Protein 2YIZ (pdb70)

Nearest PDB structures (foldseek):
  2yj0-assembly1_A  TM=1.003E+00  e=1.746E-11  Mycobacterium tuberculosis H37Rv
  2v19-assembly1_D  TM=9.730E-01  e=1.622E-08  Thermus thermophilus HB8
  2ux9-assembly1_C  TM=9.765E-01  e=2.317E-08  Thermus thermophilus HB8
  2cz8-assembly1_D  TM=9.666E-01  e=2.183E-08  Thermus thermophilus HB8
  2vyx-assembly1_F  TM=9.653E-01  e=2.459E-08  Thermus thermophilus HB8

CATH classification: 3.30.1660.10

Solvent-accessible surface area: 15200 Å² total; per-residue (Å²): 129,74,71,11,36,61,11,46,110,36,84,2,69,13,72,112,1,3,44,35,0,0,76,36,7,3,57,136,7,31,139,91,35,158,41,12,45,61,0,52,21,74,32,8,94,1,81,3,72,146,27,61,18,30,76,1,56,0,18,0,36,0,0,28,104,37,101,162,136,149,95,86,98,136,70,45,107,36,83,2,69,12,71,113,1,4,45,35,0,0,75,35,7,3,55,136,6,35,137,92,30,159,40,12,44,72,0,51,21,73,31,8,93,0,80,3,71,146,26,59,17,31,75,1,55,0,18,0,79,0,0,26,102,76,117,193,136,151,95,85,97,120,70,17,18,2,8,0,8,7,62,119,13,51,109,35,0,23,126,33,0,34,59,35,3,54,131,91,34,163,40,56,86,114,89,95,58,71,39,98,132,40,100,115,72,148,82,60,66,32,53,57,50,0,15,0,73,2,0,30,106,72,116,194,136,148,96,86,99,136,68,45,108,36,84,2,70,13,73,113,1,3,45,34,0,0,76,35,7,3,59,142,6,35,141,95,32,161,40,12,44,72,0,52,21,74,32,8,58,1,81,3,71,146,27,60,17,30,75,1,55,0,17,0,80,0,0,28,104,73,118,189

B-factor: mean 37.86, std 11.25, range [21.47, 74.37]

InterPro domains:
  IPR009923 Dodecin [PF07311] (5-68)
  IPR009923 Dodecin [PTHR39324] (1-70)
  IPR025543 Dodecin-like [G3DSA:3.30.1660.10] (2-70)
  IPR036694 Dodecin-like superfamily [SSF89807] (3-68)
  IPR050049 Dodecin, bacteria [NF043052] (2-68)

Secondary structure (DSSP, 8-state):
----EEEEEEEEEETT-HHHHHHHHHHHHHHH---EEEEEEEEEEEEEETTEEEEEEEEEEEEEEPP-/----EEEEEEEEEETT-HHHHHHHHHHHHHHH--SEEEEEEEEEEEEEETTEEEEEEEEEEEEEEPP-/----EEEEEEEEEETT-HHHHHHHHHHHHHHH--SEEEEEEEEEEEEEETTEEEEEEEEEEEEEEPP-/----EEEEEEEEEETT-HHHHHHHHHHHHHHH--SEEEEEEEEEEEEEETTEEEEEEEEEEEEEEPP-

Organism: Mycobacterium tuberculosis (strain CDC 1551 / Oshkosh) (NCBI:txid83331)

Structure (mmCIF, N/CA/C/O backbone):
data_2YIZ
#
_entry.id   2YIZ
#
_cell.length_a   94.302
_cell.length_b   94.302
_cell.length_c   230.907
_cell.angle_alpha   90.00
_cell.angle_beta   90.00
_cell.angle_gamma   120.00
#
_symmetry.space_group_name_H-M   'H 3 2'
#
loop_
_entity.id
_entity.type
_entity.pdbx_description
1 polymer DODECIN
2 non-polymer 'COENZYME A'
3 non-polymer 'FLAVIN MONONUCLEOTIDE'
4 non-polymer GLYCEROL
5 non-polymer 'CHLORIDE ION'
6 non-polymer 2-AMINO-2-HYDROXYMETHYL-PROPANE-1,3-DIOL
7 water water
#
loop_
_atom_site.group_PDB
_atom_site.id
_atom_site.type_symbol
_atom_site.label_atom_id
_atom_site.label_alt_id
_atom_site.label_comp_id
_atom_site.label_asym_id
_atom_site.label_entity_id
_atom_site.label_seq_id
_atom_site.pdbx_PDB_ins_code
_atom_site.Cartn_x
_atom_site.Cartn_y
_atom_site.Cartn_z
_atom_site.occupancy
_atom_site.B_iso_or_equiv
_atom_site.auth_seq_id
_atom_site.auth_comp_id
_atom_site.auth_asym_id
_atom_site.auth_atom_id
_atom_site.pdbx_PDB_model_num
ATOM 1 N N . SER A 1 1 ? 20.921 2.918 29.421 1.00 53.42 1 SER A N 1
ATOM 2 C CA . SER A 1 1 ? 20.050 1.712 29.572 1.00 52.17 1 SER A CA 1
ATOM 3 C C . SER A 1 1 ? 19.053 1.897 30.712 1.00 49.10 1 SER A C 1
ATOM 4 O O . SER A 1 1 ? 19.078 2.916 31.418 1.00 49.59 1 SER A O 1
ATOM 7 N N . ASN A 1 2 ? 18.178 0.911 30.904 1.00 46.79 2 ASN A N 1
ATOM 8 C CA . ASN A 1 2 ? 17.271 0.908 32.062 1.00 43.22 2 ASN A CA 1
ATOM 9 C C . ASN A 1 2 ? 17.843 0.079 33.203 1.00 42.01 2 ASN A C 1
ATOM 10 O O . ASN A 1 2 ? 17.909 -1.144 33.118 1.00 43.23 2 ASN A O 1
ATOM 15 N N . HIS A 1 3 ? 18.237 0.744 34.275 1.00 39.09 3 HIS A N 1
ATOM 16 C CA . HIS A 1 3 ? 18.926 0.063 35.365 1.00 37.89 3 HIS A CA 1
ATOM 17 C C . HIS A 1 3 ? 17.940 -0.741 36.210 1.00 35.44 3 HIS A C 1
ATOM 18 O O . HIS A 1 3 ? 16.770 -0.397 36.271 1.00 33.96 3 HIS A O 1
ATOM 25 N N . THR A 1 4 ? 18.442 -1.800 36.847 1.00 33.58 4 THR A N 1
ATOM 26 C CA . THR A 1 4 ? 17.692 -2.589 37.816 1.00 31.66 4 THR A CA 1
ATOM 27 C C . THR A 1 4 ? 18.442 -2.481 39.132 1.00 30.60 4 THR A C 1
ATOM 28 O O . THR A 1 4 ? 19.672 -2.490 39.138 1.00 31.24 4 THR A O 1
ATOM 32 N N . TYR A 1 5 ? 17.710 -2.345 40.232 1.00 28.96 5 TYR A N 1
ATOM 33 C CA . TYR A 1 5 ? 18.307 -2.218 41.560 1.00 28.98 5 TYR A CA 1
ATOM 34 C C . TYR A 1 5 ? 17.908 -3.412 42.408 1.00 29.09 5 TYR A C 1
ATOM 35 O O . TYR A 1 5 ? 16.885 -4.075 42.146 1.00 27.68 5 TYR A O 1
ATOM 44 N N . ARG A 1 6 ? 18.758 -3.713 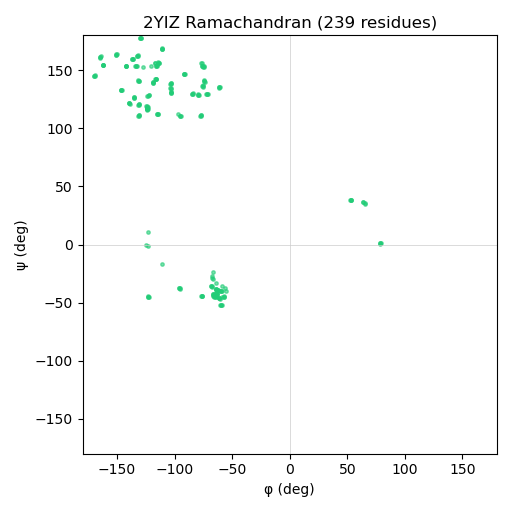43.383 1.00 28.32 6 ARG A N 1
ATOM 45 C CA . ARG A 1 6 ? 18.468 -4.725 44.394 1.00 28.59 6 ARG A CA 1
ATOM 46 C C . ARG A 1 6 ? 18.410 -4.013 45.740 1.00 28.07 6 ARG A C 1
ATOM 47 O O . ARG A 1 6 ? 19.181 -3.094 45.998 1.00 27.83 6 ARG A O 1
ATOM 55 N N . VAL A 1 7 ? 17.495 -4.448 46.593 1.00 26.19 7 VAL A N 1
ATOM 56 C CA . VAL A 1 7 ? 17.291 -3.818 47.912 1.00 25.35 7 VAL A CA 1
ATOM 57 C C . VAL A 1 7 ? 17.439 -4.886 48.985 1.00 25.97 7 VAL A C 1
ATOM 58 O O . VAL A 1 7 ? 16.689 -5.870 48.992 1.00 27.12 7 VAL A O 1
ATOM 62 N N . ILE A 1 8 ? 18.433 -4.716 49.860 1.00 25.81 8 ILE A N 1
ATOM 63 C CA . ILE A 1 8 ? 18.670 -5.662 50.933 1.00 25.82 8 ILE A CA 1
ATOM 64 C C . ILE A 1 8 ? 18.325 -4.967 52.241 1.00 24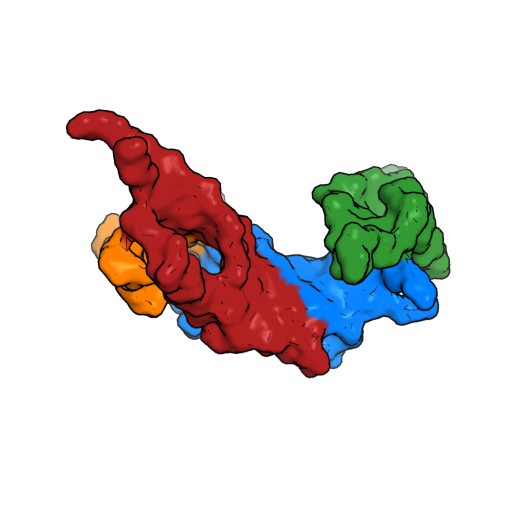.98 8 ILE A C 1
ATOM 65 O O . ILE A 1 8 ? 18.075 -3.752 52.265 1.00 26.55 8 ILE A O 1
ATOM 70 N N . GLU A 1 9 ? 18.253 -5.743 53.304 1.00 25.85 9 GLU A N 1
ATOM 71 C CA . GLU A 1 9 ? 17.919 -5.210 54.633 1.00 25.21 9 GLU A CA 1
ATOM 72 C C . GLU A 1 9 ? 19.051 -5.544 55.618 1.00 25.58 9 GLU A C 1
ATOM 73 O O . GLU A 1 9 ? 19.481 -6.689 55.711 1.00 25.69 9 GLU A O 1
ATOM 79 N N . ILE A 1 10 ? 19.516 -4.513 56.303 1.00 25.62 10 ILE A N 1
ATOM 80 C CA . ILE A 1 10 ? 20.562 -4.663 57.298 1.00 27.00 10 ILE A CA 1
ATOM 81 C C . ILE A 1 10 ? 20.189 -3.950 58.594 1.00 27.12 10 ILE A C 1
ATOM 82 O O . ILE A 1 10 ? 19.288 -3.115 58.630 1.00 27.05 10 ILE A O 1
ATOM 87 N N . VAL A 1 11 ? 20.873 -4.303 59.688 1.00 26.11 11 VAL A N 1
ATOM 88 C CA . VAL A 1 11 ? 20.678 -3.576 60.929 1.00 25.30 11 VAL A CA 1
ATOM 89 C C . VAL A 1 11 ? 22.045 -3.061 61.377 1.00 26.21 11 VAL A C 1
ATOM 90 O O . VAL A 1 11 ? 22.946 -3.861 61.604 1.00 27.75 11 VAL A O 1
ATOM 94 N N . GLY A 1 12 ? 22.195 -1.738 61.472 1.00 25.53 12 GLY A N 1
ATOM 95 C CA . GLY A 1 12 ? 23.388 -1.133 62.050 1.00 26.66 12 GLY A CA 1
ATOM 96 C C . GLY A 1 12 ? 23.207 -0.906 63.528 1.00 26.85 12 GLY A C 1
ATOM 97 O O . GLY A 1 12 ? 22.089 -0.640 63.990 1.00 25.64 12 GLY A O 1
ATOM 98 N N . THR A 1 13 ? 24.297 -1.019 64.290 1.00 28.29 13 THR A N 1
ATOM 99 C CA . THR A 1 13 ? 24.204 -0.813 65.731 1.00 28.72 13 THR A CA 1
ATOM 100 C C . THR A 1 13 ? 25.312 0.082 66.253 1.00 29.97 13 THR A C 1
ATOM 101 O O . THR A 1 13 ? 26.400 0.186 65.664 1.00 30.68 13 THR A O 1
ATOM 105 N N . SER A 1 14 ? 25.005 0.746 67.355 1.00 29.37 14 SER A N 1
ATOM 106 C CA . SER A 1 14 ? 25.991 1.582 68.059 1.00 31.03 14 SER A CA 1
ATOM 107 C C . SER A 1 14 ? 25.424 1.989 69.395 1.00 30.85 14 SER A C 1
ATOM 108 O O . SER A 1 14 ? 24.234 2.283 69.504 1.00 30.06 14 SER A O 1
ATOM 111 N N . PRO A 1 15 ? 26.277 2.100 70.419 1.00 33.02 15 PRO A N 1
ATOM 112 C CA . PRO A 1 15 ? 25.775 2.674 71.652 1.00 33.50 15 PRO A CA 1
ATOM 113 C C . PRO A 1 15 ? 25.560 4.180 71.571 1.00 34.04 15 PRO A C 1
ATOM 114 O O . PRO A 1 15 ? 24.886 4.728 72.442 1.00 34.83 15 PRO A O 1
ATOM 118 N N A ASP A 1 16 ? 26.100 4.801 70.517 0.70 34.16 16 ASP A N 1
ATOM 119 N N B ASP A 1 16 ? 26.114 4.861 70.573 0.30 34.06 16 ASP A N 1
ATOM 120 C CA A ASP A 1 16 ? 26.192 6.264 70.405 0.70 35.29 16 ASP A CA 1
ATOM 121 C CA B ASP A 1 16 ? 26.105 6.332 70.577 0.30 34.38 16 ASP A CA 1
ATOM 122 C C A ASP A 1 16 ? 25.105 6.944 69.592 0.70 34.31 16 ASP A C 1
ATOM 123 C C B ASP A 1 16 ? 24.775 6.956 70.174 0.30 32.66 16 ASP A C 1
ATOM 124 O O A ASP A 1 16 ? 25.276 8.108 69.203 0.70 35.59 16 ASP A O 1
ATOM 125 O O B ASP A 1 16 ? 24.389 8.010 70.682 0.30 30.94 16 ASP A O 1
ATOM 134 N N A GLY A 1 17 ? 24.019 6.224 69.306 0.70 31.59 17 GLY A N 1
ATOM 135 N N B GLY A 1 17 ? 24.073 6.313 69.250 0.30 31.07 17 GLY A N 1
ATOM 136 C CA A GLY A 1 17 ? 22.799 6.838 68.820 0.70 30.48 17 GLY A CA 1
ATOM 137 C CA B GLY A 1 17 ? 22.800 6.843 68.818 0.30 30.32 17 GLY A CA 1
ATOM 138 C C A GLY A 1 17 ? 22.382 6.399 67.437 0.70 29.30 17 GLY A C 1
ATOM 139 C C B GLY A 1 17 ? 22.371 6.387 67.446 0.30 29.39 17 GLY A C 1
ATOM 140 O O A GLY A 1 17 ? 23.020 5.553 66.804 0.70 29.07 17 GLY A O 1
ATOM 141 O O B GLY A 1 17 ? 22.984 5.506 66.840 0.30 29.41 17 GLY A O 1
ATOM 142 N N . VAL A 1 18 ? 21.312 7.022 66.955 1.00 28.90 18 VAL A N 1
ATOM 143 C CA . VAL A 1 18 ? 20.694 6.656 65.687 1.00 27.65 18 VAL A CA 1
ATOM 144 C C . VAL A 1 18 ? 21.632 6.899 64.486 1.00 27.19 18 VAL A C 1
ATOM 145 O O . VAL A 1 18 ? 21.829 5.996 63.669 1.00 26.72 18 VAL A O 1
ATOM 149 N N . ASP A 1 19 ? 22.198 8.109 64.396 1.00 27.92 19 ASP A N 1
ATOM 150 C CA . ASP A 1 19 ? 23.128 8.435 63.314 1.00 28.36 19 ASP A CA 1
ATOM 151 C C . ASP A 1 19 ? 24.326 7.461 63.298 1.00 29.14 19 ASP A C 1
ATOM 152 O O . ASP A 1 19 ? 24.725 6.983 62.247 1.00 28.94 19 ASP A O 1
ATOM 157 N N . ALA A 1 20 ? 24.894 7.175 64.464 1.00 29.35 20 ALA A N 1
ATOM 158 C CA . ALA A 1 20 ? 26.061 6.290 64.554 1.00 30.57 20 ALA A CA 1
ATOM 159 C C . ALA A 1 20 ? 25.723 4.867 64.108 1.00 29.22 20 ALA A C 1
ATOM 160 O O . ALA A 1 20 ? 26.531 4.212 63.453 1.00 30.22 20 ALA A O 1
ATOM 162 N N . ALA A 1 21 ? 24.523 4.408 64.455 1.00 28.35 21 ALA A N 1
ATOM 163 C CA . ALA A 1 21 ? 24.049 3.081 64.044 1.00 27.91 21 ALA A CA 1
ATOM 164 C C . ALA A 1 21 ? 23.849 2.991 62.536 1.00 27.06 21 ALA A C 1
ATOM 165 O O . ALA A 1 21 ? 24.256 2.010 61.888 1.00 28.31 21 ALA A O 1
ATOM 167 N N . ILE A 1 22 ? 23.253 4.037 61.963 1.00 26.81 22 ILE A N 1
ATOM 168 C CA . ILE A 1 22 ? 23.076 4.135 60.522 1.00 26.56 22 ILE A CA 1
ATOM 169 C C . ILE A 1 22 ? 24.420 4.086 59.829 1.00 27.89 22 ILE A C 1
ATOM 170 O O . ILE A 1 22 ? 24.654 3.261 58.938 1.00 28.24 22 ILE A O 1
ATOM 175 N N . GLN A 1 23 ? 25.320 4.946 60.280 1.00 29.17 23 GLN A N 1
ATOM 176 C CA . GLN A 1 23 ? 26.632 5.060 59.654 1.00 31.34 23 GLN A CA 1
ATOM 177 C C . GLN A 1 23 ? 27.407 3.746 59.783 1.00 32.08 23 GLN A C 1
ATOM 178 O O . GLN A 1 23 ? 28.062 3.309 58.833 1.00 33.35 23 GLN A O 1
ATOM 184 N N . GLY A 1 24 ? 27.305 3.098 60.943 1.00 31.79 24 GLY A N 1
ATOM 185 C CA . GLY A 1 24 ? 28.020 1.844 61.162 1.00 32.66 24 GLY A CA 1
ATOM 186 C C . GLY A 1 24 ? 27.542 0.717 60.265 1.00 32.08 24 GLY A C 1
ATOM 187 O O . GLY A 1 24 ? 28.354 -0.036 59.687 1.00 33.43 24 GLY A O 1
ATOM 188 N N . GLY A 1 25 ? 26.225 0.584 60.156 1.00 30.40 25 GLY A N 1
ATOM 189 C CA . GLY A 1 25 ? 25.630 -0.424 59.294 1.00 30.59 25 GLY A CA 1
ATOM 190 C C . GLY A 1 25 ? 26.019 -0.219 57.842 1.00 30.91 25 GLY A C 1
ATOM 191 O O . GLY A 1 25 ? 26.386 -1.156 57.130 1.00 32.26 25 GLY A O 1
ATOM 192 N N . LEU A 1 26 ? 25.930 1.024 57.396 1.00 31.71 26 LEU A N 1
ATOM 193 C CA . LEU A 1 26 ? 26.214 1.336 56.005 1.00 32.74 26 LEU A CA 1
ATOM 194 C C . LEU A 1 26 ? 27.701 1.134 55.705 1.00 34.61 26 LEU A C 1
ATOM 195 O O . LEU A 1 26 ? 28.050 0.670 54.608 1.00 35.99 26 LEU A O 1
ATOM 200 N N . ALA A 1 27 ? 28.568 1.443 56.668 1.00 35.28 27 ALA A N 1
ATOM 201 C CA . ALA A 1 27 ? 30.020 1.265 56.478 1.00 37.52 27 ALA A CA 1
ATOM 202 C C . ALA A 1 27 ? 30.348 -0.208 56.287 1.00 38.85 27 ALA A C 1
ATOM 203 O O . ALA A 1 27 ? 31.195 -0.562 55.448 1.00 39.66 27 ALA A O 1
ATOM 205 N N . ARG A 1 28 ? 29.709 -1.072 57.086 1.00 38.51 28 ARG A N 1
ATOM 206 C CA . ARG A 1 28 ? 29.887 -2.513 56.920 1.00 39.81 28 ARG A CA 1
ATOM 207 C C . ARG A 1 28 ? 29.360 -2.958 55.563 1.00 40.70 28 ARG A C 1
ATOM 208 O O . ARG A 1 28 ? 30.011 -3.739 54.862 1.00 42.19 28 ARG A O 1
ATOM 216 N N . ALA A 1 29 ? 28.192 -2.461 55.175 1.00 40.03 29 ALA A N 1
ATOM 217 C CA . ALA A 1 29 ? 27.599 -2.850 53.898 1.00 41.56 29 ALA A CA 1
ATOM 218 C C . ALA A 1 29 ? 28.526 -2.463 52.735 1.00 44.11 29 ALA A C 1
ATOM 219 O O . ALA A 1 29 ? 28.705 -3.240 51.785 1.00 46.15 29 ALA A O 1
ATOM 221 N N . ALA A 1 30 ? 29.145 -1.289 52.822 1.00 45.34 30 ALA A N 1
ATOM 222 C CA . ALA A 1 30 ? 29.962 -0.775 51.715 1.00 48.07 30 ALA A CA 1
ATOM 223 C C . ALA A 1 30 ? 31.206 -1.629 51.490 1.00 51.27 30 ALA A C 1
ATOM 224 O O . ALA A 1 30 ? 31.699 -1.705 50.354 1.00 52.90 30 ALA A O 1
ATOM 226 N N . GLN A 1 31 ? 31.718 -2.254 52.555 1.00 52.86 31 GLN A N 1
ATOM 227 C CA . GLN A 1 31 ? 32.950 -3.073 52.456 1.00 56.39 31 GLN A CA 1
ATOM 228 C C . GLN A 1 31 ? 32.845 -4.173 51.403 1.00 58.27 31 GLN A C 1
ATOM 229 O O . GLN A 1 31 ? 33.811 -4.448 50.680 1.00 60.74 31 GLN A O 1
ATOM 235 N N . THR A 1 32 ? 31.686 -4.812 51.319 1.00 58.59 32 THR A N 1
ATOM 236 C CA . THR A 1 32 ? 31.503 -5.935 50.404 1.00 60.60 32 THR A CA 1
ATOM 237 C C . THR A 1 32 ? 30.562 -5.652 49.227 1.00 60.11 32 THR A C 1
ATOM 238 O O . THR A 1 32 ? 30.597 -6.385 48.230 1.00 61.91 32 THR A O 1
ATOM 242 N N . MET A 1 33 ? 29.747 -4.598 49.314 1.00 58.61 33 MET A N 1
ATOM 243 C CA A MET A 1 33 ? 28.805 -4.270 48.245 0.60 57.42 33 MET A CA 1
ATOM 244 C CA B MET A 1 33 ? 28.784 -4.284 48.253 0.40 57.47 33 MET A CA 1
ATOM 245 C C . MET A 1 33 ? 29.260 -3.093 47.412 1.00 57.58 33 MET A C 1
ATOM 246 O O . MET A 1 33 ? 30.094 -2.280 47.849 1.00 58.74 33 MET A O 1
ATOM 255 N N . ARG A 1 34 ? 28.714 -3.004 46.203 1.00 55.40 34 ARG A N 1
ATOM 256 C CA . ARG A 1 34 ? 29.104 -1.976 45.263 1.00 53.81 34 ARG A CA 1
ATOM 257 C C . ARG A 1 34 ? 27.876 -1.236 44.770 1.00 49.67 34 ARG A C 1
ATOM 258 O O . ARG A 1 34 ? 26.778 -1.795 44.742 1.00 48.15 34 ARG A O 1
ATOM 266 N N . ALA A 1 35 ? 28.087 0.018 44.380 1.00 47.02 35 ALA A N 1
ATOM 267 C CA . ALA A 1 35 ? 27.070 0.820 43.718 1.00 44.46 35 ALA A CA 1
ATOM 268 C C . ALA A 1 35 ? 25.896 1.079 44.668 1.00 40.87 35 ALA A C 1
ATOM 269 O O . ALA A 1 35 ? 24.744 1.124 44.236 1.00 39.74 35 ALA A O 1
ATOM 271 N N . LEU A 1 36 ? 26.188 1.235 45.960 1.00 39.47 36 LEU A N 1
ATOM 272 C CA . LEU A 1 36 ? 25.141 1.643 46.934 1.00 36.81 36 LEU A CA 1
ATOM 273 C C . LEU A 1 36 ? 24.577 3.007 46.546 1.00 35.99 36 LEU A C 1
ATOM 274 O O . LEU A 1 36 ? 25.320 3.921 46.179 1.00 36.92 36 LEU A O 1
ATOM 279 N N . ASP A 1 37 ? 23.263 3.148 46.586 1.00 33.08 37 ASP A N 1
ATOM 280 C CA . ASP A 1 37 ? 22.611 4.337 46.074 1.00 33.86 37 ASP A CA 1
ATOM 281 C C . ASP A 1 37 ? 21.751 5.028 47.130 1.00 32.68 37 ASP A C 1
ATOM 282 O O . ASP A 1 37 ? 21.796 6.256 47.244 1.00 32.67 37 ASP A O 1
ATOM 287 N N . TRP A 1 38 ? 20.958 4.267 47.884 1.00 31.27 38 TRP A N 1
ATOM 288 C CA . TRP A 1 38 ? 20.072 4.896 48.889 1.00 30.35 38 TRP A CA 1
ATOM 289 C C . TRP A 1 38 ? 19.815 3.962 50.056 1.00 29.66 38 TRP A C 1
ATOM 290 O O . TRP A 1 38 ? 20.072 2.774 49.975 1.00 28.85 38 TRP A O 1
ATOM 301 N N . PHE A 1 39 ? 19.336 4.528 51.158 1.00 28.39 39 PHE A N 1
ATOM 302 C CA . PHE A 1 39 ? 18.798 3.734 52.262 1.00 27.69 39 PHE A CA 1
ATOM 303 C C . PHE A 1 39 ? 17.506 4.349 52.769 1.00 27.26 39 PHE A C 1
ATOM 304 O O . PHE A 1 39 ? 17.197 5.518 52.515 1.00 28.05 39 PHE A O 1
ATOM 312 N N . GLU A 1 40 ? 16.738 3.504 53.446 1.00 26.07 40 GLU A N 1
ATOM 313 C CA . GLU A 1 40 ? 15.476 3.862 54.049 1.00 26.46 40 GLU A CA 1
ATOM 314 C C . GLU A 1 40 ? 15.402 3.192 55.410 1.00 25.76 40 GLU A C 1
ATOM 315 O O . GLU A 1 40 ? 15.479 1.961 55.522 1.00 25.97 40 GLU A O 1
ATOM 321 N N . VAL A 1 41 ? 15.253 3.982 56.461 1.00 24.75 41 VAL A N 1
ATOM 322 C CA . VAL A 1 41 ? 15.120 3.401 57.800 1.00 23.69 41 VAL A CA 1
ATOM 323 C C . VAL A 1 41 ? 13.750 2.715 57.959 1.00 24.94 41 VAL A C 1
ATOM 324 O O . VAL A 1 41 ? 12.709 3.301 57.665 1.00 25.56 41 VAL A O 1
ATOM 328 N N . GLN A 1 42 ? 13.774 1.472 58.432 1.00 24.30 42 GLN A N 1
ATOM 329 C CA . GLN A 1 42 ? 12.575 0.681 58.675 1.00 25.06 42 GLN A CA 1
ATOM 330 C C . GLN A 1 42 ? 12.125 0.748 60.123 1.00 25.07 42 GLN A C 1
ATOM 331 O O . GLN A 1 42 ? 10.917 0.759 60.406 1.00 26.87 42 GLN A O 1
ATOM 337 N N . SER A 1 43 ? 13.092 0.772 61.042 1.00 24.46 43 SER A N 1
ATOM 338 C CA . SER A 1 43 ? 12.806 0.823 62.469 1.00 25.10 43 SER A CA 1
ATOM 339 C C . SER A 1 43 ? 14.022 1.263 63.267 1.00 24.59 43 SER A C 1
ATOM 340 O O . SER A 1 43 ? 15.158 1.109 62.822 1.00 23.89 43 SER A O 1
ATOM 343 N N . ILE A 1 44 ? 13.747 1.839 64.432 1.00 24.46 44 ILE A N 1
ATOM 344 C CA . ILE A 1 44 ? 14.762 2.197 65.416 1.00 24.32 44 ILE A CA 1
ATOM 345 C C . ILE A 1 44 ? 14.369 1.508 66.724 1.00 24.29 44 ILE A C 1
ATOM 346 O O . ILE A 1 44 ? 13.302 1.756 67.276 1.00 25.60 44 ILE A O 1
ATOM 351 N N . ARG A 1 45 ? 15.219 0.601 67.156 1.00 25.59 45 ARG A N 1
ATOM 352 C CA . ARG A 1 45 ? 15.028 -0.186 68.352 1.00 26.64 45 ARG A CA 1
ATOM 353 C C . ARG A 1 45 ? 16.302 -0.074 69.174 1.00 27.37 45 ARG A C 1
ATOM 354 O O . ARG A 1 45 ? 17.285 0.564 68.765 1.00 27.27 45 ARG A O 1
ATOM 362 N N . GLY A 1 46 ? 16.312 -0.696 70.339 1.00 27.77 46 GLY A N 1
ATOM 363 C CA . GLY A 1 46 ? 17.546 -0.818 71.086 1.00 28.91 46 GLY A CA 1
ATOM 364 C C . GLY A 1 46 ? 17.457 -1.835 72.181 1.00 30.01 46 GLY A C 1
ATOM 365 O O . GLY A 1 46 ? 16.367 -2.209 72.624 1.00 30.91 46 GLY A O 1
ATOM 366 N N . HIS A 1 47 ? 18.629 -2.266 72.628 1.00 30.80 47 HIS A N 1
ATOM 367 C CA . HIS A 1 47 ? 18.769 -3.204 73.734 1.00 31.54 47 HIS A CA 1
ATOM 368 C C . HIS A 1 47 ? 19.190 -2.427 74.969 1.00 31.71 47 HIS A C 1
ATOM 369 O O . HIS A 1 47 ? 20.143 -1.645 74.917 1.00 31.86 47 HIS A O 1
ATOM 376 N N . LEU A 1 48 ? 18.491 -2.675 76.075 1.00 32.31 48 LEU A N 1
ATOM 377 C CA . LEU A 1 48 ? 18.738 -2.045 77.358 1.00 33.39 48 LEU A CA 1
ATOM 378 C C . LEU A 1 48 ? 19.449 -3.035 78.297 1.00 34.51 48 LEU A C 1
ATOM 379 O O . LEU A 1 48 ? 19.064 -4.194 78.385 1.00 34.85 48 LEU A O 1
ATOM 384 N N . VAL A 1 49 ? 20.474 -2.549 78.980 1.00 35.31 49 VAL A N 1
ATOM 385 C CA . VAL A 1 49 ? 21.211 -3.326 80.000 1.00 37.17 49 VAL A CA 1
ATOM 386 C C . VAL A 1 49 ? 21.419 -2.425 81.204 1.00 37.82 49 VAL A C 1
ATOM 387 O O . VAL A 1 49 ? 21.916 -1.321 81.068 1.00 37.11 49 VAL A O 1
ATOM 391 N N . ASP A 1 50 ? 21.011 -2.899 82.382 1.00 39.85 50 ASP A N 1
ATOM 392 C CA . ASP A 1 50 ? 21.123 -2.126 83.630 1.00 41.61 50 ASP A CA 1
ATOM 393 C C . ASP A 1 50 ? 20.484 -0.735 83.486 1.00 41.85 50 ASP A C 1
ATOM 394 O O . ASP A 1 50 ? 21.002 0.267 83.989 1.00 42.38 50 ASP A O 1
ATOM 399 N N . GLY A 1 51 ? 19.365 -0.694 82.771 1.00 41.63 51 GLY A N 1
ATOM 400 C CA . GLY A 1 51 ? 18.599 0.526 82.618 1.00 41.78 51 GLY A CA 1
ATOM 401 C C . GLY A 1 51 ? 19.136 1.527 81.617 1.00 41.65 51 GLY A C 1
ATOM 402 O O . GLY A 1 51 ? 18.518 2.581 81.453 1.00 43.91 51 GLY A O 1
ATOM 403 N N . ALA A 1 52 ? 20.247 1.206 80.942 1.00 40.31 52 ALA A N 1
ATOM 404 C CA . ALA A 1 52 ? 20.908 2.088 79.972 1.00 39.00 52 ALA A CA 1
ATOM 405 C C . ALA A 1 52 ? 20.828 1.493 78.571 1.00 37.21 52 ALA A C 1
ATOM 406 O O . ALA A 1 52 ? 20.636 0.300 78.430 1.00 36.16 52 ALA A O 1
ATOM 408 N N . VAL A 1 53 ? 20.938 2.323 77.525 1.00 35.75 53 VAL A N 1
ATOM 409 C CA . VAL A 1 53 ? 20.972 1.803 76.149 1.00 34.49 53 VAL A CA 1
ATOM 410 C C . VAL A 1 53 ? 22.355 1.236 75.826 1.00 35.22 53 VAL A C 1
ATOM 411 O O . VAL A 1 53 ? 23.356 1.976 75.753 1.00 36.99 53 VAL A O 1
ATOM 415 N N . ALA A 1 54 ? 22.424 -0.084 75.680 1.00 34.15 54 ALA A N 1
ATOM 416 C CA . ALA A 1 54 ? 23.654 -0.753 75.309 1.00 34.78 54 ALA A CA 1
ATOM 417 C C . ALA A 1 54 ? 23.953 -0.594 73.823 1.00 34.11 54 ALA A C 1
ATOM 418 O O . ALA A 1 54 ? 25.102 -0.362 73.434 1.00 35.34 54 ALA A O 1
ATOM 420 N N . HIS A 1 55 ? 22.924 -0.765 72.989 1.00 32.90 55 HIS A N 1
ATOM 421 C CA . HIS A 1 55 ? 23.012 -0.489 71.557 1.00 32.07 55 HIS A CA 1
ATOM 422 C C . HIS A 1 55 ? 21.706 0.020 71.016 1.00 29.97 55 HIS A C 1
ATOM 423 O O . HIS A 1 55 ? 20.649 -0.583 71.274 1.00 29.70 55 HIS A O 1
ATOM 430 N N . PHE A 1 56 ? 21.791 1.101 70.237 1.00 28.90 56 PHE A N 1
ATOM 431 C CA . PHE A 1 56 ? 20.769 1.488 69.286 1.00 27.48 56 PHE A CA 1
ATOM 432 C C . PHE A 1 56 ? 20.883 0.528 68.098 1.00 26.91 56 PHE A C 1
ATOM 433 O O . PHE A 1 56 ? 22.001 0.175 67.676 1.00 27.21 56 PHE A O 1
ATOM 441 N N . GLN A 1 57 ? 19.741 0.126 67.556 1.00 25.34 57 GLN A N 1
ATOM 442 C CA . GLN A 1 57 ? 19.682 -0.842 66.461 1.00 25.77 57 GLN A CA 1
ATOM 443 C C . GLN A 1 57 ? 18.765 -0.261 65.387 1.00 24.87 57 GLN A C 1
ATOM 444 O O . GLN A 1 57 ? 17.566 -0.099 65.623 1.00 25.12 57 GLN A O 1
ATOM 450 N N . VAL A 1 58 ? 19.341 0.105 64.237 1.00 24.41 58 VAL A N 1
ATOM 451 C CA . VAL A 1 58 ? 18.595 0.785 63.181 1.00 24.14 58 VAL A CA 1
ATOM 452 C C . VAL A 1 58 ? 18.553 -0.121 61.960 1.00 24.55 58 VAL A C 1
ATOM 453 O O . VAL A 1 58 ? 19.584 -0.405 61.344 1.00 25.21 58 VAL A O 1
ATOM 457 N N . THR A 1 59 ? 17.350 -0.597 61.662 1.00 23.91 59 THR A N 1
ATOM 458 C CA . THR A 1 59 ? 17.096 -1.476 60.508 1.00 24.23 59 THR A CA 1
ATOM 459 C C . THR A 1 59 ? 16.907 -0.583 59.289 1.00 24.16 59 THR A C 1
ATOM 460 O O . THR A 1 59 ? 16.128 0.347 59.327 1.00 23.88 59 THR A O 1
ATOM 464 N N . MET A 1 60 ? 17.615 -0.895 58.212 1.00 24.42 60 MET A N 1
ATOM 465 C CA . MET A 1 60 ? 17.556 -0.132 56.989 1.00 24.85 60 MET A CA 1
ATOM 466 C C . MET A 1 60 ? 17.369 -1.031 55.795 1.00 25.67 60 MET A C 1
ATOM 467 O O . MET A 1 60 ? 17.994 -2.081 55.698 1.00 25.69 60 MET A O 1
ATOM 472 N N . LYS A 1 61 ? 16.567 -0.572 54.846 1.00 25.30 61 LYS A N 1
ATOM 473 C CA A LYS A 1 61 ? 16.671 -1.089 53.483 0.50 26.38 61 LYS A CA 1
ATOM 474 C CA B LYS A 1 61 ? 16.661 -1.085 53.481 0.50 26.46 61 LYS A CA 1
ATOM 475 C C . LYS A 1 61 ? 17.742 -0.302 52.740 1.00 26.71 61 LYS A C 1
ATOM 476 O O . LYS A 1 61 ? 17.865 0.920 52.895 1.00 26.14 61 LYS A O 1
ATOM 487 N N . VAL A 1 62 ? 18.530 -1.001 51.932 1.00 26.68 62 VAL A N 1
ATOM 488 C CA . VAL A 1 62 ? 19.659 -0.400 51.244 1.00 27.54 62 VAL A CA 1
ATOM 489 C C . VAL A 1 62 ? 19.567 -0.814 49.797 1.00 27.45 62 VAL A C 1
ATOM 490 O O . VAL A 1 62 ? 19.590 -2.008 49.488 1.00 27.15 62 VAL A O 1
ATOM 494 N N . GLY A 1 63 ? 19.461 0.168 48.922 1.00 27.90 63 GLY A N 1
ATOM 495 C CA . GLY A 1 63 ? 19.324 -0.090 47.498 1.00 27.85 63 GLY A CA 1
ATOM 496 C C . GLY A 1 63 ? 20.619 0.152 46.749 1.00 28.93 63 GLY A C 1
ATOM 497 O O . GLY A 1 63 ? 21.332 1.109 47.030 1.00 29.86 63 GLY A O 1
ATOM 498 N N . PHE A 1 64 ? 20.922 -0.740 45.807 1.00 28.87 64 PHE A N 1
ATOM 499 C CA . PHE A 1 64 ? 22.126 -0.625 44.991 1.00 30.66 64 PHE A CA 1
ATOM 500 C C . PHE A 1 64 ? 21.870 -1.050 43.562 1.00 31.08 64 PHE A C 1
ATOM 501 O O . PHE A 1 64 ? 20.975 -1.824 43.277 1.00 29.56 64 PHE A O 1
ATOM 509 N N . ARG A 1 65 ? 22.660 -0.515 42.641 1.00 32.13 65 ARG A N 1
ATOM 510 C CA . ARG A 1 65 ? 22.477 -0.825 41.262 1.00 33.20 65 ARG A CA 1
ATOM 511 C C . ARG A 1 65 ? 23.088 -2.166 40.894 1.00 34.57 65 ARG A C 1
ATOM 512 O O . ARG A 1 65 ? 24.289 -2.407 41.138 1.00 35.12 65 ARG A O 1
ATOM 520 N N . LEU A 1 66 ? 22.299 -3.017 40.238 1.00 35.04 66 LEU A N 1
ATOM 521 C CA . LEU A 1 66 ? 22.812 -4.292 39.747 1.00 37.95 66 LEU A CA 1
ATOM 522 C C . LEU A 1 66 ? 23.668 -4.103 38.504 1.00 41.64 66 LEU A C 1
ATOM 523 O O . LEU A 1 66 ? 23.322 -3.360 37.573 1.00 40.28 66 LEU A O 1
ATOM 528 N N . GLU A 1 67 ? 24.777 -4.827 38.492 1.00 46.21 67 GLU A N 1
ATOM 529 C CA . GLU A 1 67 ? 25.654 -4.880 37.359 1.00 50.83 67 GLU A CA 1
ATOM 530 C C . GLU A 1 67 ? 24.989 -5.809 36.343 1.00 52.98 67 GLU A C 1
ATOM 531 O O . GLU A 1 67 ? 24.152 -6.647 36.703 1.00 52.35 67 GLU A O 1
ATOM 537 N N . ASP A 1 68 ? 25.340 -5.646 35.079 1.00 56.33 68 ASP A N 1
ATOM 538 C CA . ASP A 1 68 ? 24.812 -6.517 34.023 1.00 58.40 68 ASP A CA 1
ATOM 539 C C . ASP A 1 68 ? 25.433 -7.919 34.082 1.00 60.21 68 ASP A C 1
ATOM 540 O O . ASP A 1 68 ? 24.727 -8.910 34.318 1.00 60.35 68 ASP A O 1
ATOM 545 N N . SER B 1 1 ? 12.907 -21.139 82.927 1.00 53.75 1 SER B N 1
ATOM 546 C CA . SER B 1 1 ? 11.433 -21.041 82.702 1.00 52.39 1 SER B CA 1
ATOM 547 C C . SER B 1 1 ? 11.128 -20.284 81.410 1.00 49.23 1 SER B C 1
ATOM 548 O O . SER B 1 1 ? 12.042 -19.801 80.728 1.00 49.72 1 SER B O 1
ATOM 551 N N . ASN B 1 2 ? 9.844 -20.180 81.075 1.00 46.73 2 ASN B N 1
ATOM 552 C CA . ASN B 1 2 ? 9.410 -19.352 79.947 1.00 43.30 2 ASN B CA 1
ATOM 553 C C . ASN B 1 2 ? 8.989 -17.969 80.430 1.00 42.02 2 ASN B C 1
ATOM 554 O O . ASN B 1 2 ? 7.970 -17.822 81.105 1.00 43.69 2 ASN B O 1
ATOM 559 N N . HIS B 1 3 ? 9.769 -16.961 80.091 1.00 38.95 3 HIS B N 1
ATOM 560 C CA . HIS B 1 3 ? 9.526 -15.623 80.610 1.00 37.73 3 HIS B CA 1
ATOM 561 C C . HIS B 1 3 ? 8.336 -14.983 79.901 1.00 35.30 3 HIS B C 1
ATOM 562 O O . HIS B 1 3 ? 8.048 -15.323 78.760 1.00 33.91 3 HIS B O 1
ATOM 569 N N . THR B 1 4 ? 7.666 -14.062 80.598 1.00 33.42 4 THR B N 1
ATOM 570 C CA . THR B 1 4 ? 6.609 -13.234 80.033 1.00 31.56 4 THR B CA 1
ATOM 571 C C . THR B 1 4 ? 7.077 -11.786 80.148 1.00 30.57 4 THR B C 1
ATOM 572 O O . THR B 1 4 ? 7.697 -11.418 81.147 1.00 31.19 4 THR B O 1
ATOM 576 N N . TYR B 1 5 ? 6.827 -10.987 79.119 1.00 28.88 5 TYR B N 1
ATOM 577 C CA . TYR B 1 5 ? 7.238 -9.583 79.105 1.00 28.85 5 TYR B CA 1
ATOM 578 C C . TYR B 1 5 ? 6.014 -8.696 79.063 1.00 29.05 5 TYR B C 1
ATOM 579 O O . TYR B 1 5 ? 4.931 -9.123 78.622 1.00 27.88 5 TYR B O 1
ATOM 588 N N . ARG B 1 6 ? 6.178 -7.484 79.582 1.00 28.47 6 ARG B N 1
ATOM 589 C CA . ARG B 1 6 ? 5.150 -6.446 79.489 1.00 28.59 6 ARG B CA 1
ATOM 590 C C . ARG B 1 6 ? 5.731 -5.312 78.648 1.00 28.13 6 ARG B C 1
ATOM 591 O O . ARG B 1 6 ? 6.916 -5.007 78.731 1.00 27.75 6 ARG B O 1
ATOM 599 N N . VAL B 1 7 ? 4.892 -4.709 77.816 1.00 26.20 7 VAL B N 1
ATOM 600 C CA . VAL B 1 7 ? 5.330 -3.630 76.906 1.00 25.30 7 VAL B CA 1
ATOM 601 C C . VAL B 1 7 ? 4.489 -2.397 77.172 1.00 25.98 7 VAL B C 1
ATOM 602 O O . VAL B 1 7 ? 3.251 -2.435 77.020 1.00 27.18 7 VAL B O 1
ATOM 606 N N . ILE B 1 8 ? 5.139 -1.323 77.616 1.00 25.88 8 ILE B N 1
ATOM 607 C CA . ILE B 1 8 ? 4.442 -0.074 77.895 1.00 25.88 8 ILE B CA 1
ATOM 608 C C . ILE B 1 8 ? 4.870 0.947 76.855 1.00 24.92 8 ILE B C 1
ATOM 609 O O . ILE B 1 8 ? 5.799 0.704 76.082 1.00 26.33 8 ILE B O 1
ATOM 614 N N . GLU B 1 9 ? 4.159 2.058 76.798 1.00 25.89 9 GLU B N 1
ATOM 615 C CA . GLU B 1 9 ? 4.452 3.120 75.840 1.00 25.25 9 GLU B CA 1
ATOM 616 C C . GLU B 1 9 ? 4.721 4.434 76.596 1.00 25.79 9 GLU B C 1
ATOM 617 O O . GLU B 1 9 ? 3.932 4.841 77.448 1.00 26.03 9 GLU B O 1
ATOM 623 N N . ILE B 1 10 ? 5.840 5.049 76.257 1.00 25.94 10 ILE B N 1
ATOM 624 C CA . ILE B 1 10 ? 6.238 6.314 76.850 1.00 27.25 10 ILE B CA 1
ATOM 625 C C . ILE B 1 10 ? 6.677 7.301 75.772 1.00 27.35 10 ILE B C 1
ATOM 626 O O . ILE B 1 10 ? 6.957 6.926 74.639 1.00 27.06 10 ILE B O 1
ATOM 631 N N . VAL B 1 11 ? 6.711 8.587 76.127 1.00 26.34 11 VAL B N 1
ATOM 632 C CA . VAL B 1 11 ? 7.245 9.576 75.212 1.00 25.38 11 VAL B CA 1
ATOM 633 C C . VAL B 1 11 ? 8.368 10.310 75.941 1.00 26.12 11 VAL B C 1
ATOM 634 O O . VAL B 1 11 ? 8.124 10.908 76.983 1.00 28.08 11 VAL B O 1
ATOM 638 N N . GLY B 1 12 ? 9.586 10.230 75.407 1.00 25.49 12 GLY B N 1
ATOM 639 C CA . GLY B 1 12 ? 10.717 11.007 75.907 1.00 26.74 12 GLY B CA 1
ATOM 640 C C . GLY B 1 12 ? 10.816 12.316 75.164 1.00 26.77 12 GLY B C 1
ATOM 641 O O . GLY B 1 12 ? 10.474 12.385 73.977 1.00 25.82 12 GLY B O 1
ATOM 642 N N . THR B 1 13 ? 11.262 13.368 75.863 1.00 28.38 13 THR B N 1
ATOM 643 C CA . THR B 1 13 ? 11.389 14.669 75.210 1.00 28.66 13 THR B CA 1
ATOM 644 C C . THR B 1 13 ? 12.730 15.320 75.511 1.00 30.03 13 THR B C 1
ATOM 645 O O . THR B 1 13 ? 13.368 15.059 76.548 1.00 30.89 13 THR B O 1
ATOM 649 N N . SER B 1 14 ? 13.147 16.161 74.580 1.00 29.48 14 SER B N 1
ATOM 650 C CA . SER B 1 14 ? 14.359 16.974 74.756 1.00 31.16 14 SER B CA 1
ATOM 651 C C . SER B 1 14 ? 14.423 18.008 73.655 1.00 31.01 14 SER B C 1
ATOM 652 O O . SER B 1 14 ? 14.075 17.717 72.511 1.00 30.27 14 SER B O 1
ATOM 655 N N . PRO B 1 15 ? 14.955 19.201 73.957 1.00 33.09 15 PRO B N 1
ATOM 656 C CA . PRO B 1 15 ? 15.205 20.129 72.863 1.00 33.67 15 PRO B CA 1
ATOM 657 C C . PRO B 1 15 ? 16.403 19.732 72.001 1.00 34.24 15 PRO B C 1
ATOM 658 O O . PRO B 1 15 ? 16.535 20.255 70.893 1.00 35.14 15 PRO B O 1
ATOM 662 N N A ASP B 1 16 ? 17.211 18.793 72.504 0.70 34.37 16 ASP B N 1
ATOM 663 N N B ASP B 1 16 ? 17.271 18.840 72.468 0.30 34.26 16 ASP B N 1
ATOM 664 C CA A ASP B 1 16 ? 18.524 18.468 71.934 0.70 35.53 16 ASP B CA 1
ATOM 665 C CA B ASP B 1 16 ? 18.539 18.596 71.768 0.30 34.62 16 ASP B CA 1
ATOM 666 C C A ASP B 1 16 ? 18.564 17.269 71.003 0.70 34.46 16 ASP B C 1
ATOM 667 C C B ASP B 1 16 ? 18.411 17.725 70.521 0.30 32.85 16 ASP B C 1
ATOM 668 O O A ASP B 1 16 ? 19.658 16.760 70.720 0.70 35.98 16 ASP B O 1
ATOM 669 O O B ASP B 1 16 ? 19.125 17.916 69.535 0.30 31.13 16 ASP B O 1
ATOM 678 N N A GLY B 1 17 ? 17.399 16.810 70.544 0.70 31.77 17 GLY B N 1
ATOM 679 N N B GLY B 1 17 ? 17.503 16.760 70.561 0.30 31.23 17 GLY B N 1
ATOM 680 C CA A GLY B 1 17 ? 17.326 15.902 69.418 0.70 30.57 17 GLY B CA 1
ATOM 681 C CA B GLY B 1 17 ? 17.328 15.898 69.415 0.30 30.43 17 GLY B CA 1
ATOM 682 C C A GLY B 1 17 ? 16.740 14.548 69.744 0.70 29.32 17 GLY B C 1
ATOM 683 C C B GLY B 1 17 ? 16.721 14.555 69.736 0.30 29.43 17 GLY B C 1
ATOM 684 O O A GLY B 1 17 ? 16.315 14.285 70.868 0.70 28.95 17 GLY B O 1
ATOM 685 O O B GLY B 1 17 ? 16.263 14.310 70.853 0.30 29.38 17 GLY B O 1
ATOM 686 N N . VAL B 1 18 ? 16.735 13.682 68.733 1.00 28.99 18 VAL B N 1
ATOM 687 C CA . VAL B 1 18 ? 16.115 12.373 68.827 1.00 27.55 18 VAL B CA 1
ATOM 688 C C . VAL B 1 18 ? 16.794 11.475 69.886 1.00 27.20 18 VAL B C 1
ATOM 689 O O . VAL B 1 18 ? 16.110 10.913 70.733 1.00 26.88 18 VAL B O 1
ATOM 693 N N . ASP B 1 19 ? 18.120 11.344 69.806 1.00 27.91 19 ASP B N 1
ATOM 694 C CA . ASP B 1 19 ? 18.873 10.530 70.775 1.00 28.51 19 ASP B CA 1
ATOM 695 C C . ASP B 1 19 ? 18.624 11.025 72.217 1.00 29.28 19 ASP B C 1
ATOM 696 O O . ASP B 1 19 ? 18.420 10.230 73.126 1.00 28.95 19 ASP B O 1
ATOM 701 N N . ALA B 1 20 ? 18.665 12.342 72.424 1.00 29.69 20 ALA B N 1
ATOM 702 C CA . ALA B 1 20 ? 18.480 12.912 73.761 1.00 30.73 20 ALA B CA 1
ATOM 703 C C . ALA B 1 20 ? 17.073 12.630 74.305 1.00 29.30 20 ALA B C 1
ATOM 704 O O . ALA B 1 20 ? 16.901 12.365 75.503 1.00 30.42 20 ALA B O 1
ATOM 706 N N . ALA B 1 21 ? 16.077 12.692 73.425 1.00 28.16 21 ALA B N 1
ATOM 707 C CA . ALA B 1 21 ? 14.691 12.404 73.800 1.00 27.81 21 ALA B CA 1
ATOM 708 C C . ALA B 1 21 ? 14.510 10.931 74.174 1.00 27.17 21 ALA B C 1
ATOM 709 O O . ALA B 1 21 ? 13.866 10.601 75.187 1.00 28.20 21 ALA B O 1
ATOM 711 N N . ILE B 1 22 ? 15.130 10.046 73.388 1.00 26.77 22 ILE B N 1
ATOM 712 C CA . ILE B 1 22 ? 15.118 8.623 73.683 1.00 26.63 22 ILE B CA 1
ATOM 713 C C . ILE B 1 22 ? 15.756 8.353 75.034 1.00 27.83 22 ILE B C 1
ATOM 714 O O . ILE B 1 22 ? 15.160 7.730 75.908 1.00 28.43 22 ILE B O 1
ATOM 719 N N . GLN B 1 23 ? 16.958 8.882 75.220 1.00 29.25 23 GLN B N 1
ATOM 720 C CA . GLN B 1 23 ? 17.702 8.653 76.446 1.00 31.52 23 GLN B CA 1
ATOM 721 C C . GLN B 1 23 ? 16.959 9.217 77.661 1.00 32.38 23 GLN B C 1
ATOM 722 O O . GLN B 1 23 ? 16.914 8.582 78.725 1.00 33.55 23 GLN B O 1
ATOM 728 N N . GLY B 1 24 ? 16.341 10.384 77.492 1.00 31.89 24 GLY B N 1
ATOM 729 C CA . GLY B 1 24 ? 15.616 11.018 78.599 1.00 32.86 24 GLY B CA 1
ATOM 730 C C . GLY B 1 24 ? 14.398 10.223 79.037 1.00 32.16 24 GLY B C 1
ATOM 731 O O . GLY B 1 24 ? 14.149 10.052 80.254 1.00 33.64 24 GLY B O 1
ATOM 732 N N . GLY B 1 25 ? 13.621 9.765 78.056 1.00 30.51 25 GLY B N 1
ATOM 733 C CA . GLY B 1 25 ? 12.445 8.955 78.324 1.00 30.80 25 GLY B CA 1
ATOM 734 C C . GLY B 1 25 ? 12.814 7.668 79.034 1.00 31.15 25 GLY B C 1
ATOM 735 O O . GLY B 1 25 ? 12.182 7.273 80.014 1.00 32.58 25 GLY B O 1
ATOM 736 N N . LEU B 1 26 ? 13.841 7.005 78.522 1.00 31.82 26 LEU B N 1
ATOM 737 C CA . LEU B 1 26 ? 14.255 5.725 79.071 1.00 32.90 26 LEU B CA 1
ATOM 738 C C . LEU B 1 26 ? 14.822 5.899 80.481 1.00 34.62 26 LEU B C 1
ATOM 739 O O . LEU B 1 26 ? 14.585 5.042 81.352 1.00 36.14 26 LEU B O 1
ATOM 744 N N . ALA B 1 27 ? 15.536 7.005 80.721 1.00 35.43 27 ALA B N 1
ATOM 745 C CA . ALA B 1 27 ? 16.107 7.276 82.048 1.00 37.96 27 ALA B CA 1
ATOM 746 C C . ALA B 1 27 ? 14.998 7.435 83.077 1.00 39.33 27 ALA B C 1
ATOM 747 O O . ALA B 1 27 ? 15.126 6.952 84.219 1.00 40.07 27 ALA B O 1
ATOM 749 N N . ARG B 1 28 ? 13.929 8.147 82.697 1.00 39.00 28 ARG B N 1
ATOM 750 C CA . ARG B 1 28 ? 12.769 8.290 83.577 1.00 40.28 28 ARG B CA 1
ATOM 751 C C . ARG B 1 28 ? 12.123 6.934 83.807 1.00 41.17 28 ARG B C 1
ATOM 752 O O . ARG B 1 28 ? 11.774 6.595 84.940 1.00 42.52 28 ARG B O 1
ATOM 760 N N . ALA B 1 29 ? 11.971 6.152 82.747 1.00 40.34 29 ALA B N 1
ATOM 761 C CA . ALA B 1 29 ? 11.336 4.834 82.863 1.00 41.63 29 ALA B CA 1
ATOM 762 C C . ALA B 1 29 ? 12.113 3.938 83.834 1.00 44.11 29 ALA B C 1
ATOM 763 O O . ALA B 1 29 ? 11.515 3.224 84.649 1.00 46.32 29 ALA B O 1
ATOM 765 N N . ALA B 1 30 ? 13.439 4.007 83.781 1.00 45.11 30 ALA B N 1
ATOM 766 C CA . ALA B 1 30 ? 14.278 3.094 84.556 1.00 47.52 30 ALA B CA 1
ATOM 767 C C . ALA B 1 30 ? 14.139 3.352 86.051 1.00 50.74 30 ALA B C 1
ATOM 768 O O . ALA B 1 30 ? 14.340 2.430 86.862 1.00 52.20 30 ALA B O 1
ATOM 770 N N . GLN B 1 31 ? 13.804 4.589 86.420 1.00 52.28 31 GLN B N 1
ATOM 771 C CA . GLN B 1 31 ? 13.637 4.951 87.848 1.00 55.90 31 GLN B CA 1
ATOM 772 C C . GLN B 1 31 ? 12.562 4.118 88.566 1.00 57.82 31 GLN B C 1
ATOM 773 O O . GLN B 1 31 ? 12.716 3.783 89.749 1.00 60.34 31 GLN B O 1
ATOM 779 N N . THR B 1 32 ? 11.487 3.773 87.868 1.00 58.44 32 THR B N 1
ATOM 780 C CA . THR B 1 32 ? 10.356 3.068 88.491 1.00 60.55 32 THR B CA 1
ATOM 781 C C . THR B 1 32 ? 9.968 1.719 87.856 1.00 59.86 32 THR B C 1
ATOM 782 O O . THR B 1 32 ? 9.039 1.050 88.342 1.00 61.34 32 THR B O 1
ATOM 786 N N . MET B 1 33 ? 10.659 1.312 86.791 1.00 58.52 33 MET B N 1
ATOM 787 C CA A MET B 1 33 ? 10.455 -0.019 86.223 0.50 57.27 33 MET B CA 1
ATOM 788 C CA B MET B 1 33 ? 10.439 0.004 86.165 0.50 57.34 33 MET B CA 1
ATOM 789 C C . MET B 1 33 ? 11.748 -0.797 86.242 1.00 57.42 33 MET B C 1
ATOM 790 O O . MET B 1 33 ? 12.844 -0.226 86.136 1.00 58.68 33 MET B O 1
ATOM 799 N N . ARG B 1 34 ? 11.624 -2.111 86.400 1.00 55.44 34 ARG B N 1
ATOM 800 C CA . ARG B 1 34 ? 12.776 -2.982 86.547 1.00 53.80 34 ARG B CA 1
ATOM 801 C C . ARG B 1 34 ? 12.840 -3.952 85.385 1.00 49.68 34 ARG B C 1
ATOM 802 O O . ARG B 1 34 ? 11.820 -4.255 84.778 1.00 47.47 34 ARG B O 1
ATOM 810 N N . ALA B 1 35 ? 14.043 -4.454 85.114 1.00 47.25 35 ALA B N 1
ATOM 811 C CA . ALA B 1 35 ? 14.257 -5.503 84.120 1.00 44.68 35 ALA B CA 1
ATOM 812 C C . ALA B 1 35 ? 13.887 -5.003 82.720 1.00 40.99 35 ALA B C 1
ATOM 813 O O . ALA B 1 35 ? 13.341 -5.753 81.901 1.00 39.68 35 ALA B O 1
ATOM 815 N N . LEU B 1 36 ? 14.177 -3.733 82.447 1.00 39.62 36 LEU B N 1
ATOM 816 C CA . LEU B 1 36 ? 13.994 -3.192 81.073 1.00 36.82 36 LEU B CA 1
ATOM 817 C C . LEU B 1 36 ? 14.895 -3.947 80.103 1.00 35.98 36 LEU B C 1
ATOM 818 O O . LEU B 1 36 ? 16.053 -4.229 80.406 1.00 36.88 36 LEU B O 1
ATOM 823 N N . ASP B 1 37 ? 14.362 -4.313 78.949 1.00 32.98 37 ASP B N 1
ATOM 824 C CA . ASP B 1 37 ? 15.073 -5.179 78.027 1.00 33.82 37 ASP B CA 1
ATOM 825 C C . ASP B 1 37 ? 15.239 -4.543 76.645 1.00 32.70 37 ASP B C 1
ATOM 826 O O . ASP B 1 37 ? 16.325 -4.624 76.054 1.00 32.36 37 ASP B O 1
ATOM 831 N N . TRP B 1 38 ? 14.179 -3.942 76.109 1.00 31.22 38 TRP B N 1
ATOM 832 C CA . TRP B 1 38 ? 14.269 -3.347 74.754 1.00 30.16 38 TRP B CA 1
ATOM 833 C C . TRP B 1 38 ? 13.323 -2.163 74.596 1.00 29.61 38 TRP B C 1
ATOM 834 O O . TRP B 1 38 ? 12.424 -1.965 75.395 1.00 28.70 38 TRP B O 1
ATOM 845 N N . PHE B 1 39 ? 13.572 -1.365 73.564 1.00 28.28 39 PHE B N 1
ATOM 846 C CA . PHE B 1 39 ? 12.634 -0.345 73.132 1.00 27.61 39 PHE B CA 1
ATOM 847 C C . PHE B 1 39 ? 12.517 -0.345 71.618 1.00 27.08 39 PHE B C 1
ATOM 848 O O . PHE B 1 39 ? 13.374 -0.870 70.893 1.00 27.97 39 PHE B O 1
ATOM 856 N N . GLU B 1 40 ? 11.406 0.222 71.162 1.00 26.03 40 GLU B N 1
ATOM 857 C CA . GLU B 1 40 ? 11.090 0.366 69.767 1.00 26.49 40 GLU B CA 1
ATOM 858 C C . GLU B 1 40 ? 10.465 1.738 69.565 1.00 25.68 40 GLU B C 1
ATOM 859 O O . GLU B 1 40 ? 9.443 2.057 70.173 1.00 25.71 40 GLU B O 1
ATOM 865 N N . VAL B 1 41 ? 11.065 2.558 68.711 1.00 24.82 41 VAL B N 1
ATOM 866 C CA . VAL B 1 41 ? 10.505 3.875 68.436 1.00 23.63 41 VAL B CA 1
ATOM 867 C C . VAL B 1 41 ? 9.226 3.746 67.592 1.00 24.83 41 VAL B C 1
ATOM 868 O O . VAL B 1 41 ? 9.217 3.072 66.565 1.00 25.55 41 VAL B O 1
ATOM 872 N N . GLN B 1 42 ? 8.163 4.408 68.048 1.00 24.13 42 GLN B N 1
ATOM 873 C CA . GLN B 1 42 ? 6.889 4.422 67.357 1.00 25.06 42 GLN B CA 1
ATOM 874 C C . GLN B 1 42 ? 6.715 5.637 66.479 1.00 25.04 42 GLN B C 1
ATOM 875 O O . GLN B 1 42 ? 6.116 5.551 65.395 1.00 26.49 42 GLN B O 1
ATOM 881 N N . SER B 1 43 ? 7.206 6.785 66.946 1.00 24.27 43 SER B N 1
ATOM 882 C CA . SER B 1 43 ? 7.114 8.034 66.214 1.00 25.16 43 SER B CA 1
ATOM 883 C C . SER B 1 43 ? 8.104 9.062 66.733 1.00 24.67 43 SER B C 1
ATOM 884 O O . SER B 1 43 ? 8.534 9.000 67.893 1.00 24.09 43 SER B O 1
ATOM 887 N N . ILE B 1 44 ? 8.474 9.981 65.842 1.00 24.48 44 ILE B N 1
ATOM 888 C CA . ILE B 1 44 ? 9.280 11.137 66.173 1.00 24.42 44 ILE B CA 1
ATOM 889 C C . ILE B 1 44 ? 8.487 12.376 65.739 1.00 24.18 44 ILE B C 1
ATOM 890 O O . ILE B 1 44 ? 8.151 12.540 64.558 1.00 25.75 44 ILE B O 1
ATOM 895 N N . ARG B 1 45 ? 8.134 13.184 66.716 1.00 25.46 45 ARG B N 1
ATOM 896 C CA . ARG B 1 45 ? 7.362 14.390 66.531 1.00 26.67 45 ARG B CA 1
ATOM 897 C C . ARG B 1 45 ? 8.092 15.518 67.248 1.00 27.37 45 ARG B C 1
ATOM 898 O O . ARG B 1 45 ? 9.123 15.307 67.886 1.00 26.99 45 ARG B O 1
ATOM 906 N N . GLY B 1 46 ? 7.558 16.724 67.157 1.00 27.84 46 GLY B N 1
ATOM 907 C CA . GLY B 1 46 ? 8.070 17.809 67.974 1.00 28.96 46 GLY B CA 1
ATOM 908 C C . GLY B 1 46 ? 7.140 18.984 68.014 1.00 29.96 46 GLY B C 1
ATOM 909 O O . GLY B 1 46 ? 6.267 19.135 67.160 1.00 30.75 46 GLY B O 1
ATOM 910 N N . HIS B 1 47 ? 7.345 19.814 69.029 1.00 30.85 47 HIS B N 1
ATOM 911 C CA . HIS B 1 47 ? 6.597 21.041 69.227 1.00 31.66 47 HIS B CA 1
ATOM 912 C C . HIS B 1 47 ? 7.476 22.196 68.789 1.00 31.67 47 HIS B C 1
ATOM 913 O O . HIS B 1 47 ? 8.636 22.292 69.204 1.00 31.86 47 HIS B O 1
ATOM 920 N N . LEU B 1 48 ? 6.915 23.068 67.954 1.00 32.27 48 LEU B N 1
ATOM 921 C CA . LEU B 1 48 ? 7.580 24.251 67.435 1.00 33.21 48 LEU B CA 1
ATOM 922 C C . LEU B 1 48 ? 7.082 25.514 68.167 1.00 34.50 48 LEU B C 1
ATOM 923 O O . LEU B 1 48 ? 5.880 25.687 68.360 1.00 35.01 48 LEU B O 1
ATOM 928 N N . VAL B 1 49 ? 8.019 26.375 68.555 1.00 35.27 49 VAL B N 1
ATOM 929 C CA . VAL B 1 49 ? 7.721 27.679 69.181 1.00 37.24 49 VAL B CA 1
ATOM 930 C C . VAL B 1 49 ? 8.611 28.726 68.533 1.00 37.87 49 VAL B C 1
ATOM 931 O O . VAL B 1 49 ? 9.821 28.555 68.476 1.00 37.22 49 VAL B O 1
ATOM 935 N N . ASP B 1 50 ? 8.002 29.797 68.022 1.00 39.87 50 ASP B N 1
ATOM 936 C CA . ASP B 1 50 ? 8.727 30.873 67.332 1.00 41.55 50 ASP B CA 1
ATOM 937 C C . ASP B 1 50 ? 9.612 30.332 66.203 1.00 41.78 50 ASP B C 1
ATOM 938 O O . ASP B 1 50 ? 10.729 30.803 65.983 1.00 42.12 50 ASP B O 1
ATOM 943 N N . GLY B 1 51 ? 9.089 29.327 65.510 1.00 41.59 51 GLY B N 1
ATOM 944 C CA . GLY B 1 51 ? 9.761 28.752 64.364 1.00 41.77 51 GLY B CA 1
ATOM 945 C C . GLY B 1 51 ? 10.891 27.786 64.661 1.00 41.67 51 GLY B C 1
ATOM 946 O O . GLY B 1 51 ? 11.485 27.268 63.713 1.00 43.87 51 GLY B O 1
ATOM 947 N N . ALA B 1 52 ? 11.174 27.529 65.943 1.00 40.25 52 ALA B N 1
ATOM 948 C CA . ALA B 1 52 ? 12.269 26.658 66.391 1.00 38.97 52 ALA B CA 1
ATOM 949 C C . ALA B 1 52 ? 11.713 25.415 67.066 1.00 37.19 52 ALA B C 1
ATOM 950 O O . ALA B 1 52 ? 10.580 25.431 67.518 1.00 35.95 52 ALA B O 1
ATOM 952 N N . VAL B 1 53 ? 12.481 24.316 67.104 1.00 35.62 53 VAL B N 1
ATOM 953 C CA . VAL B 1 53 ? 12.046 23.122 67.844 1.00 34.48 53 VAL B CA 1
ATOM 954 C C . VAL B 1 53 ? 12.249 23.319 69.349 1.00 35.14 53 VAL B C 1
ATOM 955 O O . VAL B 1 53 ? 13.389 23.421 69.838 1.00 36.73 53 VAL B O 1
ATOM 959 N N . ALA B 1 54 ? 11.139 23.426 70.077 1.00 34.22 54 ALA B N 1
ATOM 960 C CA . ALA B 1 54 ? 11.171 23.539 71.525 1.00 34.66 54 ALA B CA 1
ATOM 961 C C . ALA B 1 54 ? 11.459 22.198 72.185 1.00 34.01 54 ALA B C 1
ATOM 962 O O . ALA B 1 54 ? 12.234 22.122 73.143 1.00 35.23 54 ALA B O 1
ATOM 964 N N . HIS B 1 55 ? 10.796 21.143 71.708 1.00 32.81 55 HIS B N 1
ATOM 965 C CA . HIS B 1 55 ? 11.084 19.769 72.126 1.00 32.08 55 HIS B CA 1
ATOM 966 C C . HIS B 1 55 ? 10.880 18.793 71.004 1.00 29.82 55 HIS B C 1
ATOM 967 O O . HIS B 1 55 ? 9.823 18.826 70.335 1.00 29.64 55 HIS B O 1
ATOM 974 N N . PHE B 1 56 ? 11.868 17.908 70.823 1.00 28.51 56 PHE B N 1
ATOM 975 C CA . PHE B 1 56 ? 11.691 16.634 70.134 1.00 27.30 56 PHE B CA 1
ATOM 976 C C . PHE B 1 56 ? 10.917 15.709 71.074 1.00 26.75 56 PHE B C 1
ATOM 977 O O . PHE B 1 56 ? 11.166 15.684 72.291 1.00 26.95 56 PHE B O 1
ATOM 985 N N . GLN B 1 57 ? 9.989 14.938 70.509 1.00 25.51 57 GLN B N 1
ATOM 986 C CA . GLN B 1 57 ? 9.115 14.053 71.279 1.00 25.56 57 GLN B CA 1
ATOM 987 C C . GLN B 1 57 ? 9.156 12.682 70.614 1.00 24.87 57 GLN B C 1
ATOM 988 O O . GLN B 1 57 ? 8.702 12.528 69.472 1.00 25.25 57 GLN B O 1
ATOM 994 N N . VAL B 1 58 ? 9.754 11.709 71.295 1.00 24.30 58 VAL B N 1
ATOM 995 C CA . VAL B 1 58 ? 9.973 10.386 70.727 1.00 24.02 58 VAL B CA 1
ATOM 996 C C . VAL B 1 58 ? 9.165 9.365 71.522 1.00 24.38 58 VAL B C 1
ATOM 997 O O . VAL B 1 58 ? 9.447 9.113 72.696 1.00 25.39 58 VAL B O 1
ATOM 1001 N N . THR B 1 59 ? 8.152 8.813 70.859 1.00 23.84 59 THR B N 1
ATOM 1002 C CA . THR B 1 59 ? 7.263 7.804 71.447 1.00 24.08 59 THR B CA 1
ATOM 1003 C C . THR B 1 59 ? 7.930 6.450 71.282 1.00 24.05 59 THR B C 1
ATOM 1004 O O . THR B 1 59 ? 8.360 6.115 70.203 1.00 23.99 59 THR B O 1
ATOM 1008 N N . MET B 1 60 ? 8.020 5.692 72.367 1.00 24.41 60 MET B N 1
ATOM 1009 C CA . MET B 1 60 ? 8.657 4.393 72.368 1.00 24.69 60 MET B CA 1
ATOM 1010 C C . MET B 1 60 ? 7.793 3.361 73.037 1.00 25.73 60 MET B C 1
ATOM 1011 O O . MET B 1 60 ? 7.189 3.634 74.079 1.00 25.62 60 MET B O 1
ATOM 1016 N N . LYS B 1 61 ? 7.777 2.157 72.481 1.00 25.03 61 LYS B N 1
ATOM 1017 C CA A LYS B 1 61 ? 7.384 0.991 73.266 0.80 26.20 61 LYS B CA 1
ATOM 1018 C CA B LYS B 1 61 ? 7.383 0.985 73.251 0.20 26.42 61 LYS B CA 1
ATOM 1019 C C . LYS B 1 61 ? 8.602 0.473 74.014 1.00 26.60 61 LYS B C 1
ATOM 1020 O O . LYS B 1 61 ? 9.724 0.451 73.478 1.00 26.12 61 LYS B O 1
ATOM 1031 N N . VAL B 1 62 ? 8.391 0.060 75.262 1.00 26.63 62 VAL B N 1
ATOM 1032 C CA . VAL B 1 62 ? 9.474 -0.366 76.130 1.00 27.45 62 VAL B CA 1
ATOM 1033 C C . VAL B 1 62 ? 9.072 -1.684 76.723 1.00 27.35 62 VAL B C 1
ATOM 1034 O O . VAL B 1 62 ? 8.053 -1.781 77.410 1.00 27.52 62 VAL B O 1
ATOM 1038 N N . GLY B 1 63 ? 9.872 -2.702 76.465 1.00 28.03 63 GLY B N 1
ATOM 1039 C CA . GLY B 1 63 ? 9.591 -4.044 76.957 1.00 27.82 63 GLY B CA 1
ATOM 1040 C C . GLY B 1 63 ? 10.451 -4.418 78.143 1.00 28.91 63 GLY B C 1
ATOM 1041 O O . GLY B 1 63 ? 11.632 -4.095 78.183 1.00 29.78 63 GLY B O 1
ATOM 1042 N N . PHE B 1 64 ? 9.831 -5.072 79.125 1.00 28.77 64 PHE B N 1
ATOM 1043 C CA . PHE B 1 64 ? 10.530 -5.512 80.330 1.00 30.57 64 PHE B CA 1
ATOM 1044 C C . PHE B 1 64 ? 10.031 -6.866 80.794 1.00 31.18 64 PHE B C 1
ATOM 1045 O O . PHE B 1 64 ? 8.912 -7.270 80.529 1.00 29.41 64 PHE B O 1
ATOM 1053 N N . ARG B 1 65 ? 10.888 -7.593 81.493 1.00 32.12 65 ARG B N 1
ATOM 1054 C CA . ARG B 1 65 ? 10.528 -8.894 81.952 1.00 33.20 65 ARG B CA 1
ATOM 1055 C C . ARG B 1 65 ? 9.672 -8.838 83.205 1.00 34.47 65 ARG B C 1
ATOM 1056 O O . ARG B 1 65 ? 10.066 -8.221 84.221 1.00 34.86 65 ARG B O 1
ATOM 1064 N N . LEU B 1 66 ? 8.535 -9.531 83.177 1.00 34.93 66 LEU B N 1
ATOM 1065 C CA . LEU B 1 66 ? 7.685 -9.629 84.360 1.00 37.74 66 LEU B CA 1
ATOM 1066 C C . LEU B 1 66 ? 8.271 -10.588 85.384 1.00 41.29 66 LEU B C 1
ATOM 1067 O O . LEU B 1 66 ? 8.724 -11.695 85.060 1.00 39.95 66 LEU B O 1
ATOM 1072 N N . GLU B 1 67 ? 8.217 -10.158 86.639 1.00 46.01 67 GLU B N 1
ATOM 1073 C CA . GLU B 1 67 ? 8.630 -10.964 87.752 1.00 50.86 67 GLU B CA 1
ATOM 1074 C C . GLU B 1 67 ? 7.504 -11.976 87.994 1.00 53.09 67 GLU B C 1
ATOM 1075 O O . GLU B 1 67 ? 6.352 -11.748 87.589 1.00 52.70 67 GLU B O 1
ATOM 1081 N N . ASP B 1 68 ? 7.835 -13.097 88.617 1.00 56.28 68 ASP B N 1
ATOM 1082 C CA . ASP B 1 68 ? 6.825 -14.110 88.961 1.00 58.33 68 ASP B CA 1
ATOM 1083 C C . ASP B 1 68 ? 5.929 -13.650 90.115 1.00 60.31 68 ASP B C 1
ATOM 1084 O O . ASP B 1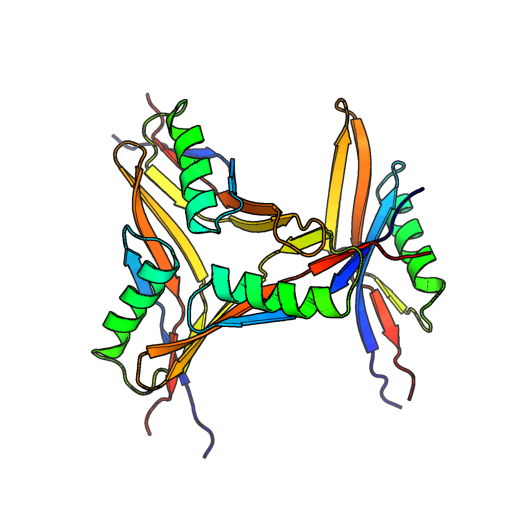 68 ? 4.710 -13.504 89.945 1.00 60.80 68 ASP B O 1
ATOM 1089 N N . SER C 1 1 ? 8.028 -33.240 48.754 1.00 53.72 1 SER C N 1
ATOM 1090 C CA . SER C 1 1 ? 8.632 -32.596 49.965 1.00 52.58 1 SER C CA 1
ATOM 1091 C C . SER C 1 1 ? 7.954 -31.265 50.291 1.00 49.44 1 SER C C 1
ATOM 1092 O O . SER C 1 1 ? 7.098 -30.788 49.539 1.00 49.84 1 SER C O 1
ATOM 1095 N N . ASN C 1 2 ? 8.329 -30.662 51.417 1.00 47.06 2 ASN C N 1
ATOM 1096 C CA . ASN C 1 2 ? 7.849 -29.320 51.751 1.00 43.64 2 ASN C CA 1
ATOM 1097 C C . ASN C 1 2 ? 8.851 -28.273 51.292 1.00 42.11 2 ASN C C 1
ATOM 1098 O O . ASN C 1 2 ? 9.935 -28.152 51.855 1.00 43.64 2 ASN C O 1
ATOM 1103 N N . HIS C 1 3 ? 8.483 -27.508 50.284 1.00 39.37 3 HIS C N 1
ATOM 1104 C CA . HIS C 1 3 ? 9.411 -26.557 49.694 1.00 38.11 3 HIS C CA 1
ATOM 1105 C C . HIS C 1 3 ? 9.619 -25.346 50.603 1.00 35.87 3 HIS C C 1
ATOM 1106 O O . HIS C 1 3 ? 8.732 -24.997 51.376 1.00 34.52 3 HIS C O 1
ATOM 1113 N N . THR C 1 4 ? 10.791 -24.717 50.479 1.00 33.85 4 THR C N 1
ATOM 1114 C CA . THR C 1 4 ? 11.099 -23.452 51.138 1.00 31.95 4 THR C CA 1
ATOM 1115 C C . THR C 1 4 ? 11.376 -22.438 50.032 1.00 30.98 4 THR C C 1
ATOM 1116 O O . THR C 1 4 ? 12.000 -22.789 49.024 1.00 31.56 4 THR C O 1
ATOM 1120 N N . TYR C 1 5 ? 10.883 -21.217 50.197 1.00 29.34 5 TYR C N 1
ATOM 1121 C CA . TYR C 1 5 ? 11.076 -20.158 49.212 1.00 29.20 5 TYR C CA 1
ATOM 1122 C C . TYR C 1 5 ? 11.916 -19.050 49.812 1.00 29.39 5 TYR C C 1
ATOM 1123 O O . TYR C 1 5 ? 11.979 -18.888 51.045 1.00 28.10 5 TYR C O 1
ATOM 1132 N N . ARG C 1 6 ? 12.592 -18.315 48.929 1.00 28.82 6 ARG C N 1
ATOM 1133 C CA . ARG C 1 6 ? 13.322 -17.113 49.302 1.00 29.23 6 ARG C CA 1
ATOM 1134 C C . ARG C 1 6 ? 12.680 -15.945 48.572 1.00 28.46 6 ARG C C 1
ATOM 1135 O O . ARG C 1 6 ? 12.253 -16.075 47.421 1.00 28.13 6 ARG C O 1
ATOM 1143 N N . VAL C 1 7 ? 12.602 -14.809 49.249 1.00 26.53 7 VAL C N 1
ATOM 1144 C CA . VAL C 1 7 ? 11.957 -13.607 48.693 1.00 25.75 7 VAL C CA 1
ATOM 1145 C C . VAL C 1 7 ? 12.959 -12.459 48.717 1.00 26.33 7 VAL C C 1
ATOM 1146 O O . VAL C 1 7 ? 13.433 -12.062 49.795 1.00 27.46 7 VAL C O 1
ATOM 1150 N N . ILE C 1 8 ? 13.306 -11.959 47.533 1.00 26.20 8 ILE C N 1
ATOM 1151 C CA . ILE C 1 8 ? 14.235 -10.846 47.413 1.00 26.13 8 ILE C CA 1
ATOM 1152 C C . ILE C 1 8 ? 13.457 -9.629 46.922 1.00 25.35 8 ILE C C 1
ATOM 1153 O O . ILE C 1 8 ? 12.287 -9.736 46.552 1.00 26.70 8 ILE C O 1
ATOM 1158 N N . GLU C 1 9 ? 14.090 -8.468 46.982 1.00 26.28 9 GLU C N 1
ATOM 1159 C CA . GLU C 1 9 ? 13.460 -7.214 46.578 1.00 25.73 9 GLU C CA 1
ATOM 1160 C C . GLU C 1 9 ? 14.325 -6.552 45.490 1.00 26.19 9 GLU C C 1
ATOM 1161 O O . GLU C 1 9 ? 15.534 -6.395 45.649 1.00 26.36 9 GLU C O 1
ATOM 1167 N N . ILE C 1 10 ? 13.664 -6.220 44.396 1.00 26.01 10 ILE C N 1
ATOM 1168 C CA . ILE C 1 10 ? 14.319 -5.556 43.276 1.00 27.48 10 ILE C CA 1
ATOM 1169 C C . ILE C 1 10 ? 13.505 -4.355 42.811 1.00 27.53 10 ILE C C 1
ATOM 1170 O O . ILE C 1 10 ? 12.332 -4.210 43.136 1.00 27.03 10 ILE C O 1
ATOM 1175 N N . VAL C 1 11 ? 14.148 -3.464 42.050 1.00 26.50 11 VAL C N 1
ATOM 1176 C CA . VAL C 1 11 ? 13.421 -2.361 41.460 1.00 25.53 11 VAL C CA 1
ATOM 1177 C C . VAL C 1 11 ? 13.672 -2.412 39.961 1.00 26.43 11 VAL C C 1
ATOM 1178 O O . VAL C 1 11 ? 14.820 -2.324 39.538 1.00 28.34 11 VAL C O 1
ATOM 1182 N N . GLY C 1 12 ? 12.604 -2.582 39.183 1.00 25.59 12 GLY C N 1
ATOM 1183 C CA . GLY C 1 12 ? 12.676 -2.488 37.725 1.00 27.00 12 GLY C CA 1
ATOM 1184 C C . GLY C 1 12 ? 12.393 -1.081 37.267 1.00 26.90 12 GLY C C 1
ATOM 1185 O O . GLY C 1 12 ? 11.622 -0.358 37.903 1.00 25.85 12 GLY C O 1
ATOM 1186 N N . THR C 1 13 ? 13.036 -0.663 36.170 1.00 28.50 13 THR C N 1
ATOM 1187 C CA . THR C 1 13 ? 12.812 0.689 35.679 1.00 28.81 13 THR C CA 1
ATOM 1188 C C . THR C 1 13 ? 12.590 0.706 34.178 1.00 30.24 13 THR C C 1
ATOM 1189 O O . THR C 1 13 ? 13.042 -0.187 33.442 1.00 31.34 13 THR C O 1
ATOM 1193 N N . SER C 1 14 ? 11.871 1.730 33.750 1.00 29.63 14 SER C N 1
ATOM 1194 C CA . SER C 1 14 ? 11.634 1.981 32.310 1.00 31.30 14 SER C CA 1
ATOM 1195 C C . SER C 1 14 ? 10.996 3.334 32.143 1.00 31.24 14 SER C C 1
ATOM 1196 O O . SER C 1 14 ? 10.132 3.718 32.928 1.00 30.34 14 SER C O 1
ATOM 1199 N N . PRO C 1 15 ? 11.329 4.044 31.053 1.00 33.27 15 PRO C N 1
ATOM 1200 C CA . PRO C 1 15 ? 10.573 5.253 30.773 1.00 33.80 15 PRO C CA 1
ATOM 1201 C C . PRO C 1 15 ? 9.160 4.987 30.265 1.00 34.37 15 PRO C C 1
ATOM 1202 O O . PRO C 1 15 ? 8.348 5.912 30.270 1.00 35.25 15 PRO C O 1
ATOM 1206 N N A ASP C 1 16 ? 8.887 3.733 29.887 0.70 34.78 16 ASP C N 1
ATOM 1207 N N B ASP C 1 16 ? 8.846 3.771 29.827 0.30 34.62 16 ASP C N 1
ATOM 1208 C CA A ASP C 1 16 ? 7.672 3.350 29.154 0.70 35.86 16 ASP C CA 1
ATOM 1209 C CA B ASP C 1 16 ? 7.572 3.527 29.137 0.30 34.99 16 ASP C CA 1
ATOM 1210 C C A ASP C 1 16 ? 6.541 2.786 29.995 0.70 34.90 16 ASP C C 1
ATOM 1211 C C B ASP C 1 16 ? 6.366 3.430 30.063 0.30 33.26 16 ASP C C 1
ATOM 1212 O O A ASP C 1 16 ? 5.608 2.191 29.437 0.70 36.24 16 ASP C O 1
ATOM 1213 O O B ASP C 1 16 ? 5.258 3.848 29.711 0.30 31.62 16 ASP C O 1
ATOM 1222 N N A GLY C 1 17 ? 6.627 2.946 31.317 0.70 31.90 17 GLY C N 1
ATOM 1223 N N B GLY C 1 17 ? 6.574 2.870 31.249 0.30 31.51 17 GLY C N 1
ATOM 1224 C CA A GLY C 1 17 ? 5.485 2.733 32.185 0.70 30.83 17 GLY C CA 1
ATOM 1225 C CA B GLY C 1 17 ? 5.478 2.734 32.182 0.30 30.74 17 GLY C CA 1
ATOM 1226 C C A GLY C 1 17 ? 5.651 1.618 33.190 0.70 29.68 17 GLY C C 1
ATOM 1227 C C B GLY C 1 17 ? 5.655 1.637 33.203 0.30 29.79 17 GLY C C 1
ATOM 1228 O O A GLY C 1 17 ? 6.702 0.978 33.290 0.70 29.21 17 GLY C O 1
ATOM 1229 O O B GLY C 1 17 ? 6.724 1.034 33.324 0.30 29.70 17 GLY C O 1
ATOM 1230 N N . VAL C 1 18 ? 4.576 1.381 33.934 1.00 29.36 18 VAL C N 1
ATOM 1231 C CA . VAL C 1 18 ? 4.580 0.420 35.034 1.00 27.87 18 VAL C CA 1
ATOM 1232 C C . VAL C 1 18 ? 4.844 -1.025 34.558 1.00 27.47 18 VAL C C 1
ATOM 1233 O O . VAL C 1 18 ? 5.723 -1.697 35.090 1.00 27.27 18 VAL C O 1
ATOM 1237 N N . ASP C 1 19 ? 4.098 -1.480 33.549 1.00 28.10 19 ASP C N 1
ATOM 1238 C CA . ASP C 1 19 ? 4.269 -2.830 33.005 1.00 28.87 19 ASP C CA 1
ATOM 1239 C C . ASP C 1 19 ? 5.708 -3.026 32.498 1.00 29.62 19 ASP C C 1
ATOM 1240 O O . ASP C 1 19 ? 6.316 -4.059 32.736 1.00 29.39 19 ASP C O 1
ATOM 1245 N N . ALA C 1 20 ? 6.233 -2.037 31.770 1.00 29.97 20 ALA C N 1
ATOM 1246 C CA . ALA C 1 20 ? 7.577 -2.135 31.205 1.00 31.09 20 ALA C CA 1
ATOM 1247 C C . ALA C 1 20 ? 8.640 -2.222 32.295 1.00 29.67 20 ALA C C 1
ATOM 1248 O O . ALA C 1 20 ? 9.611 -2.962 32.158 1.00 30.58 20 ALA C O 1
ATOM 1250 N N . ALA C 1 21 ? 8.446 -1.463 33.374 1.00 28.43 21 ALA C N 1
ATOM 1251 C CA . ALA C 1 21 ? 9.361 -1.496 34.513 1.00 28.22 21 ALA C CA 1
ATOM 1252 C C . ALA C 1 21 ? 9.334 -2.840 35.237 1.00 27.33 21 ALA C C 1
ATOM 1253 O O . ALA C 1 21 ? 10.390 -3.403 35.584 1.00 28.61 21 ALA C O 1
ATOM 1255 N N . ILE C 1 22 ? 8.132 -3.382 35.425 1.00 27.16 22 ILE C N 1
ATOM 1256 C CA . ILE C 1 22 ? 7.961 -4.703 36.000 1.00 26.80 22 ILE C CA 1
ATOM 1257 C C . ILE C 1 22 ? 8.663 -5.744 35.150 1.00 28.18 22 ILE C C 1
ATOM 1258 O O . ILE C 1 22 ? 9.496 -6.511 35.631 1.00 28.60 22 ILE C O 1
ATOM 1263 N N . GLN C 1 23 ? 8.368 -5.725 33.859 1.00 29.74 23 GLN C N 1
ATOM 1264 C CA . GLN C 1 23 ? 8.923 -6.715 32.956 1.00 31.87 23 GLN C CA 1
ATOM 1265 C C . GLN C 1 23 ? 10.451 -6.608 32.894 1.00 32.83 23 GLN C C 1
ATOM 1266 O O . GLN C 1 23 ? 11.151 -7.628 32.860 1.00 33.87 23 GLN C O 1
ATOM 1272 N N . GLY C 1 24 ? 10.965 -5.379 32.899 1.00 32.33 24 GLY C N 1
ATOM 1273 C CA . GLY C 1 24 ? 12.411 -5.163 32.822 1.00 33.45 24 GLY C CA 1
ATOM 1274 C C . GLY C 1 24 ? 13.150 -5.672 34.046 1.00 32.80 24 GLY C C 1
ATOM 1275 O O . GLY C 1 24 ? 14.211 -6.311 33.926 1.00 34.07 24 GLY C O 1
ATOM 1276 N N . GLY C 1 25 ? 12.607 -5.376 35.225 1.00 30.94 25 GLY C N 1
ATOM 1277 C CA . GLY C 1 25 ? 13.185 -5.847 36.474 1.00 31.13 25 GLY C CA 1
ATOM 1278 C C . GLY C 1 25 ? 13.202 -7.362 36.549 1.00 31.57 25 GLY C C 1
ATOM 1279 O O . GLY C 1 25 ? 14.203 -7.981 36.923 1.00 32.94 25 GLY C O 1
ATOM 1280 N N . LEU C 1 26 ? 12.076 -7.962 36.185 1.00 32.21 26 LEU C N 1
ATOM 1281 C CA . LEU C 1 26 ? 11.951 -9.414 36.272 1.00 33.38 26 LEU C CA 1
ATOM 1282 C C . LEU C 1 26 ? 12.870 -10.091 35.250 1.00 35.23 26 LEU C C 1
ATOM 1283 O O . LEU C 1 26 ? 13.451 -11.142 35.553 1.00 36.66 26 LEU C O 1
ATOM 1288 N N . ALA C 1 27 ? 13.030 -9.489 34.067 1.00 36.03 27 ALA C N 1
ATOM 1289 C CA . ALA C 1 27 ? 13.913 -10.052 33.037 1.00 38.57 27 ALA C CA 1
ATOM 1290 C C . ALA C 1 27 ? 15.352 -10.085 33.536 1.00 39.96 27 ALA C C 1
ATOM 1291 O O . ALA C 1 27 ? 16.080 -11.059 33.290 1.00 40.77 27 ALA C O 1
ATOM 1293 N N . ARG C 1 28 ? 15.779 -9.006 34.204 1.00 39.47 28 ARG C N 1
ATOM 1294 C CA . ARG C 1 28 ? 17.118 -8.965 34.784 1.00 40.84 28 ARG C CA 1
ATOM 1295 C C . ARG C 1 28 ? 17.240 -10.024 35.868 1.00 41.81 28 ARG C C 1
ATOM 1296 O O . ARG C 1 28 ? 18.241 -10.749 35.929 1.00 43.21 28 ARG C O 1
ATOM 1304 N N . ALA C 1 29 ? 16.226 -10.130 36.715 1.00 40.89 29 ALA C N 1
ATOM 1305 C CA . ALA C 1 29 ? 16.268 -11.105 37.805 1.00 42.42 29 ALA C CA 1
ATOM 1306 C C . ALA C 1 29 ? 16.406 -12.530 37.253 1.00 45.07 29 ALA C C 1
ATOM 1307 O O . ALA C 1 29 ? 17.178 -13.333 37.783 1.00 47.44 29 ALA C O 1
ATOM 1309 N N . ALA C 1 30 ? 15.706 -12.826 36.162 1.00 46.36 30 ALA C N 1
ATOM 1310 C CA . ALA C 1 30 ? 15.665 -14.192 35.630 1.00 49.08 30 ALA C CA 1
ATOM 1311 C C . ALA C 1 30 ? 17.024 -14.622 35.093 1.00 52.60 30 ALA C C 1
ATOM 1312 O O . ALA C 1 30 ? 17.342 -15.822 35.103 1.00 54.51 30 ALA C O 1
ATOM 1314 N N . GLN C 1 31 ? 17.818 -13.659 34.621 1.00 54.32 31 GLN C N 1
ATOM 1315 C CA . GLN C 1 31 ? 19.157 -13.962 34.071 1.00 57.96 31 GLN C CA 1
ATOM 1316 C C . GLN C 1 31 ? 20.053 -14.703 35.064 1.00 59.80 31 GLN C C 1
ATOM 1317 O O . GLN C 1 31 ? 20.818 -15.589 34.676 1.00 62.49 31 GLN C O 1
ATOM 1323 N N . THR C 1 32 ? 19.964 -14.344 36.339 1.00 59.94 32 THR C N 1
ATOM 1324 C CA . THR C 1 32 ? 20.858 -14.896 37.362 1.00 62.01 32 THR C CA 1
ATOM 1325 C C . THR C 1 32 ? 20.137 -15.590 38.525 1.00 61.18 32 THR C C 1
ATOM 1326 O O . THR C 1 32 ? 20.771 -15.934 39.540 1.00 62.56 32 THR C O 1
ATOM 1330 N N . MET C 1 33 ? 18.829 -15.817 38.386 1.00 59.90 33 MET C N 1
ATOM 1331 C CA A MET C 1 33 ? 18.054 -16.519 39.406 0.60 58.29 33 MET C CA 1
ATOM 1332 C CA B MET C 1 33 ? 18.057 -16.493 39.428 0.40 58.43 33 MET C CA 1
ATOM 1333 C C . MET C 1 33 ? 17.201 -17.600 38.792 1.00 58.39 33 MET C C 1
ATOM 1334 O O . MET C 1 33 ? 16.768 -17.495 37.633 1.00 59.32 33 MET C O 1
ATOM 1343 N N . ARG C 1 34 ? 16.963 -18.652 39.567 1.00 56.45 34 ARG C N 1
ATOM 1344 C CA . ARG C 1 34 ? 16.274 -19.823 39.067 1.00 54.92 34 ARG C CA 1
ATOM 1345 C C . ARG C 1 34 ? 15.021 -20.063 39.879 1.00 50.82 34 ARG C C 1
ATOM 1346 O O . ARG C 1 34 ? 14.952 -19.678 41.049 1.00 48.74 34 ARG C O 1
ATOM 1354 N N . ALA C 1 35 ? 14.047 -20.707 39.240 1.00 48.19 35 ALA C N 1
ATOM 1355 C CA . ALA C 1 35 ? 12.827 -21.154 39.896 1.00 45.56 35 ALA C CA 1
ATOM 1356 C C . ALA C 1 35 ? 12.022 -19.965 40.419 1.00 41.78 35 ALA C C 1
ATOM 1357 O O . ALA C 1 35 ? 11.411 -20.048 41.488 1.00 40.21 35 ALA C O 1
ATOM 1359 N N . LEU C 1 36 ? 12.024 -18.859 39.674 1.00 40.15 36 LEU C N 1
ATOM 1360 C CA . LEU C 1 36 ? 11.150 -17.708 40.022 1.00 37.35 36 LEU C CA 1
ATOM 1361 C C . LEU C 1 36 ? 9.687 -18.140 39.963 1.00 36.52 36 LEU C C 1
ATOM 1362 O O . LEU C 1 36 ? 9.268 -18.832 39.036 1.00 37.17 36 LEU C O 1
ATOM 1367 N N . ASP C 1 37 ? 8.905 -17.748 40.954 1.00 33.42 37 ASP C N 1
ATOM 1368 C CA . ASP C 1 37 ? 7.550 -18.235 41.090 1.00 34.27 37 ASP C CA 1
ATOM 1369 C C . ASP C 1 37 ? 6.515 -17.108 41.123 1.00 33.10 37 ASP C C 1
ATOM 1370 O O . ASP C 1 37 ? 5.459 -17.213 40.484 1.00 32.78 37 ASP C O 1
ATOM 1375 N N . TRP C 1 38 ? 6.779 -16.046 41.885 1.00 31.69 38 TRP C N 1
ATOM 1376 C CA . TRP C 1 38 ? 5.802 -14.944 41.974 1.00 30.67 38 TRP C CA 1
ATOM 1377 C C . TRP C 1 38 ? 6.479 -13.610 42.236 1.00 29.90 38 TRP C C 1
ATOM 1378 O O . TRP C 1 38 ? 7.636 -13.556 42.619 1.00 29.20 38 TRP C O 1
ATOM 1389 N N . PHE C 1 39 ? 5.739 -12.532 42.002 1.00 28.90 39 PHE C N 1
ATOM 1390 C CA . PHE C 1 39 ? 6.157 -11.200 42.438 1.00 27.92 39 PHE C CA 1
ATOM 1391 C C . PHE C 1 39 ? 4.992 -10.451 43.036 1.00 27.38 39 PHE C C 1
ATOM 1392 O O . PHE C 1 39 ? 3.824 -10.799 42.823 1.00 28.32 39 PHE C O 1
ATOM 1400 N N . GLU C 1 40 ? 5.345 -9.440 43.833 1.00 26.29 40 GLU C N 1
ATOM 1401 C CA . GLU C 1 40 ? 4.398 -8.573 44.487 1.00 26.78 40 GLU C CA 1
ATOM 1402 C C . GLU C 1 40 ? 4.941 -7.158 44.408 1.00 26.04 40 GLU C C 1
ATOM 1403 O O . GLU C 1 40 ? 6.035 -6.875 44.904 1.00 26.04 40 GLU C O 1
ATOM 1409 N N . VAL C 1 41 ? 4.178 -6.249 43.819 1.00 25.11 41 VAL C N 1
ATOM 1410 C CA . VAL C 1 41 ? 4.611 -4.854 43.750 1.00 23.89 41 VAL C CA 1
ATOM 1411 C C . VAL C 1 41 ? 4.522 -4.199 45.135 1.00 24.98 41 VAL C C 1
ATOM 1412 O O . VAL C 1 41 ? 3.490 -4.268 45.796 1.00 25.68 41 VAL C O 1
ATOM 1416 N N . GLN C 1 42 ? 5.614 -3.561 45.544 1.00 24.32 42 GLN C N 1
ATOM 1417 C CA . GLN C 1 42 ? 5.694 -2.849 46.809 1.00 25.30 42 GLN C CA 1
ATOM 1418 C C . GLN C 1 42 ? 5.412 -1.370 46.663 1.00 25.37 42 GLN C C 1
ATOM 1419 O O . GLN C 1 42 ? 4.815 -0.751 47.560 1.00 27.00 42 GLN C O 1
ATOM 1425 N N . SER C 1 43 ? 5.886 -0.777 45.563 1.00 24.67 43 SER C N 1
ATOM 1426 C CA . SER C 1 43 ? 5.682 0.633 45.296 1.00 25.66 43 SER C CA 1
ATOM 1427 C C . SER C 1 43 ? 5.915 0.964 43.834 1.00 24.87 43 SER C C 1
ATOM 1428 O O . SER C 1 43 ? 6.641 0.249 43.131 1.00 24.21 43 SER C O 1
ATOM 1431 N N . ILE C 1 44 ? 5.272 2.046 43.396 1.00 24.78 44 ILE C N 1
ATOM 1432 C CA . ILE C 1 44 ? 5.478 2.622 42.075 1.00 24.60 44 ILE C CA 1
ATOM 1433 C C . ILE C 1 44 ? 5.877 4.085 42.289 1.00 24.44 44 ILE C C 1
ATOM 1434 O O . ILE C 1 44 ? 5.127 4.882 42.857 1.00 25.77 44 ILE C O 1
ATOM 1439 N N . ARG C 1 45 ? 7.085 4.399 41.871 1.00 25.57 45 ARG C N 1
ATOM 1440 C CA . ARG C 1 45 ? 7.666 5.717 41.992 1.00 26.95 45 ARG C CA 1
ATOM 1441 C C . ARG C 1 45 ? 8.210 6.104 40.627 1.00 27.41 45 ARG C C 1
ATOM 1442 O O . ARG C 1 45 ? 8.167 5.320 39.671 1.00 27.22 45 ARG C O 1
ATOM 1450 N N . GLY C 1 46 ? 8.747 7.306 40.524 1.00 27.95 46 GLY C N 1
ATOM 1451 C CA . GLY C 1 46 ? 9.478 7.669 39.325 1.00 29.00 46 GLY C CA 1
ATOM 1452 C C . GLY C 1 46 ? 10.323 8.896 39.525 1.00 30.14 46 GLY C C 1
ATOM 1453 O O . GLY C 1 46 ? 10.100 9.682 40.450 1.00 30.97 46 GLY C O 1
ATOM 1454 N N . HIS C 1 47 ? 11.280 9.057 38.618 1.00 30.94 47 HIS C N 1
ATOM 1455 C CA . HIS C 1 47 ? 12.163 10.203 38.581 1.00 31.87 47 HIS C CA 1
ATOM 1456 C C . HIS C 1 47 ? 11.698 11.128 37.464 1.00 31.94 47 HIS C C 1
ATOM 1457 O O . HIS C 1 47 ? 11.479 10.681 36.329 1.00 32.01 47 HIS C O 1
ATOM 1464 N N . LEU C 1 48 ? 11.562 12.410 37.793 1.00 32.57 48 LEU C N 1
ATOM 1465 C CA . LEU C 1 48 ? 11.144 13.459 36.864 1.00 33.64 48 LEU C CA 1
ATOM 1466 C C . LEU C 1 48 ? 12.354 14.302 36.428 1.00 34.84 48 LEU C C 1
ATOM 1467 O O . LEU C 1 48 ? 13.174 14.700 37.253 1.00 35.18 48 LEU C O 1
ATOM 1472 N N . VAL C 1 49 ? 12.448 14.556 35.127 1.00 35.41 49 VAL C N 1
ATOM 1473 C CA . VAL C 1 49 ? 13.490 15.435 34.557 1.00 37.46 49 VAL C CA 1
ATOM 1474 C C . VAL C 1 49 ? 12.819 16.356 33.551 1.00 37.97 49 VAL C C 1
ATOM 1475 O O . VAL C 1 49 ? 12.116 15.892 32.675 1.00 37.42 49 VAL C O 1
ATOM 1479 N N . ASP C 1 50 ? 13.023 17.665 33.704 1.00 40.08 50 ASP C N 1
ATOM 1480 C CA . ASP C 1 50 ? 12.401 18.679 32.839 1.00 41.70 50 ASP C CA 1
ATOM 1481 C C . ASP C 1 50 ? 10.877 18.504 32.752 1.00 41.95 50 ASP C C 1
ATOM 1482 O O . ASP C 1 50 ? 10.266 18.694 31.697 1.00 42.32 50 ASP C O 1
ATOM 1487 N N . GLY C 1 51 ? 10.283 18.137 33.881 1.00 41.72 51 GLY C N 1
ATOM 1488 C CA . GLY C 1 51 ? 8.844 18.009 33.985 1.00 41.85 51 GLY C CA 1
ATOM 1489 C C . GLY C 1 51 ? 8.246 16.738 33.415 1.00 41.70 51 GLY C C 1
ATOM 1490 O O . GLY C 1 51 ? 7.028 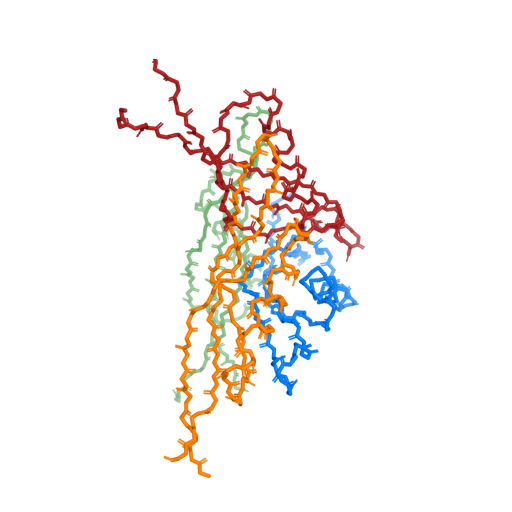16.577 33.480 1.00 44.05 51 GLY C O 1
ATOM 1491 N N . ALA C 1 52 ? 9.081 15.840 32.887 1.00 40.37 52 ALA C N 1
ATOM 1492 C CA . ALA C 1 52 ? 8.649 14.587 32.259 1.00 39.06 52 ALA C CA 1
ATOM 1493 C C . ALA C 1 52 ? 9.121 13.386 33.066 1.00 37.37 52 ALA C C 1
ATOM 1494 O O . ALA C 1 52 ? 10.073 13.500 33.824 1.00 36.19 52 ALA C O 1
ATOM 1496 N N . VAL C 1 53 ? 8.449 12.234 32.937 1.00 35.84 53 VAL C N 1
ATOM 1497 C CA . VAL C 1 53 ? 8.915 11.019 33.620 1.00 34.64 53 VAL C CA 1
ATOM 1498 C C . VAL C 1 53 ? 10.103 10.418 32.859 1.00 35.34 53 VAL C C 1
ATOM 1499 O O . VAL C 1 53 ? 9.961 9.945 31.713 1.00 37.09 53 VAL C O 1
ATOM 1503 N N . ALA C 1 54 ? 11.282 10.484 33.474 1.00 34.43 54 ALA C N 1
ATOM 1504 C CA . ALA C 1 54 ? 12.476 9.886 32.920 1.00 34.93 54 ALA C CA 1
ATOM 1505 C C . ALA C 1 54 ? 12.486 8.375 33.095 1.00 34.25 54 ALA C C 1
ATOM 1506 O O . ALA C 1 54 ? 12.847 7.642 32.180 1.00 35.45 54 ALA C O 1
ATOM 1508 N N . HIS C 1 55 ? 12.123 7.906 34.291 1.00 32.95 55 HIS C N 1
ATOM 1509 C CA . HIS C 1 55 ? 11.932 6.482 34.552 1.00 32.31 55 HIS C CA 1
ATOM 1510 C C . HIS C 1 55 ? 10.834 6.259 35.557 1.00 29.89 55 HIS C C 1
ATOM 1511 O O . HIS C 1 55 ? 10.826 6.903 36.629 1.00 29.87 55 HIS C O 1
ATOM 1518 N N . PHE C 1 56 ? 9.944 5.323 35.231 1.00 28.27 56 PHE C N 1
ATOM 1519 C CA . PHE C 1 56 ? 9.094 4.658 36.212 1.00 26.94 56 PHE C CA 1
ATOM 1520 C C . PHE C 1 56 ? 9.982 3.668 36.962 1.00 26.80 56 PHE C C 1
ATOM 1521 O O . PHE C 1 56 ? 10.838 2.996 36.363 1.00 26.66 56 PHE C O 1
ATOM 1529 N N . GLN C 1 57 ? 9.757 3.549 38.271 1.00 25.66 57 GLN C N 1
ATOM 1530 C CA . GLN C 1 57 ? 10.570 2.700 39.143 1.00 25.91 57 GLN C CA 1
ATOM 1531 C C . GLN C 1 57 ? 9.612 1.862 39.977 1.00 25.08 57 GLN C C 1
ATOM 1532 O O . GLN C 1 57 ? 8.877 2.406 40.800 1.00 25.50 57 GLN C O 1
ATOM 1538 N N . VAL C 1 58 ? 9.569 0.558 39.708 1.00 24.61 58 VAL C N 1
ATOM 1539 C CA . VAL C 1 58 ? 8.620 -0.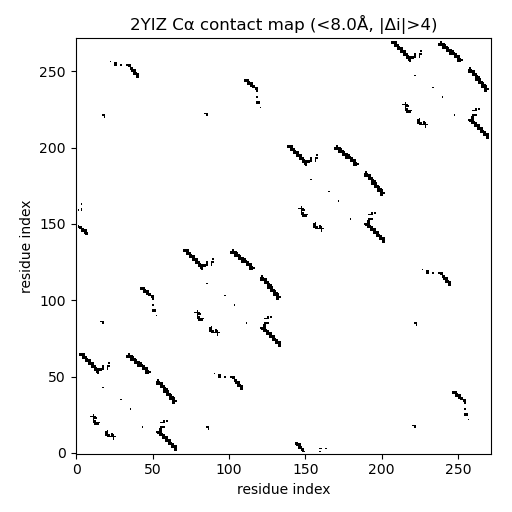347 40.357 1.00 24.22 58 VAL C CA 1
ATOM 1540 C C . VAL C 1 58 ? 9.386 -1.338 41.226 1.00 24.78 58 VAL C C 1
ATOM 1541 O O . VAL C 1 58 ? 10.132 -2.176 40.716 1.00 25.42 58 VAL C O 1
ATOM 1545 N N . THR C 1 59 ? 9.190 -1.196 42.542 1.00 23.93 59 THR C N 1
ATOM 1546 C CA . THR C 1 59 ? 9.824 -2.060 43.548 1.00 24.55 59 THR C CA 1
ATOM 1547 C C . THR C 1 59 ? 8.963 -3.305 43.690 1.00 24.15 59 THR C C 1
ATOM 1548 O O . THR C 1 59 ? 7.767 -3.198 43.865 1.00 23.97 59 THR C O 1
ATOM 1552 N N . MET C 1 60 ? 9.586 -4.476 43.598 1.00 24.61 60 MET C N 1
ATOM 1553 C CA . MET C 1 60 ? 8.893 -5.743 43.686 1.00 24.90 60 MET C CA 1
ATOM 1554 C C . MET C 1 60 ? 9.581 -6.668 44.667 1.00 25.96 60 MET C C 1
ATOM 1555 O O . MET C 1 60 ? 10.805 -6.753 44.685 1.00 25.59 60 MET C O 1
ATOM 1560 N N . LYS C 1 61 ? 8.783 -7.404 45.430 1.00 25.48 61 LYS C N 1
ATOM 1561 C CA A LYS C 1 61 ? 9.282 -8.626 46.045 0.80 26.51 61 LYS C CA 1
ATOM 1562 C CA B LYS C 1 61 ? 9.270 -8.626 46.053 0.20 26.78 61 LYS C CA 1
ATOM 1563 C C . LYS C 1 61 ? 9.145 -9.768 45.048 1.00 26.89 61 LYS C C 1
ATOM 1564 O O . LYS C 1 61 ? 8.143 -9.869 44.316 1.00 26.37 61 LYS C O 1
ATOM 1575 N N . VAL C 1 62 ? 10.151 -10.631 45.005 1.00 26.98 62 VAL C N 1
ATOM 1576 C CA . VAL C 1 62 ? 10.192 -11.720 44.030 1.00 27.70 62 VAL C CA 1
ATOM 1577 C C . VAL C 1 62 ? 10.498 -12.985 44.786 1.00 27.83 62 VAL C C 1
ATOM 1578 O O . VAL C 1 62 ? 11.546 -13.088 45.434 1.00 27.54 62 VAL C O 1
ATOM 1582 N N . GLY C 1 63 ? 9.595 -13.941 44.695 1.00 28.11 63 GLY C N 1
ATOM 1583 C CA . GLY C 1 63 ? 9.741 -15.205 45.383 1.00 28.08 63 GLY C CA 1
ATOM 1584 C C . GLY C 1 63 ? 10.181 -16.319 44.464 1.00 29.23 63 GLY C C 1
ATOM 1585 O O . GLY C 1 63 ? 9.721 -16.406 43.336 1.00 30.19 63 GLY C O 1
ATOM 1586 N N . PHE C 1 64 ? 11.098 -17.152 44.952 1.00 29.14 64 PHE C N 1
ATOM 1587 C CA . PHE C 1 64 ? 11.610 -18.285 44.194 1.00 31.05 64 PHE C CA 1
ATOM 1588 C C . PHE C 1 64 ? 11.845 -19.487 45.088 1.00 31.66 64 PHE C C 1
ATOM 1589 O O . PHE C 1 64 ? 12.057 -19.362 46.276 1.00 29.99 64 PHE C O 1
ATOM 1597 N N . ARG C 1 65 ? 11.770 -20.670 44.499 1.00 32.49 65 ARG C N 1
ATOM 1598 C CA . ARG C 1 65 ? 11.958 -21.878 45.246 1.00 33.75 65 ARG C CA 1
ATOM 1599 C C . ARG C 1 65 ? 13.423 -22.172 45.500 1.00 35.00 65 ARG C C 1
ATOM 1600 O O . ARG C 1 65 ? 14.231 -22.238 44.560 1.00 35.37 65 ARG C O 1
ATOM 1608 N N . LEU C 1 66 ? 13.763 -22.417 46.762 1.00 35.48 66 LEU C N 1
ATOM 1609 C CA . LEU C 1 66 ? 15.119 -22.808 47.115 1.00 38.44 66 LEU C CA 1
ATOM 1610 C C . LEU C 1 66 ? 15.383 -24.252 46.739 1.00 41.92 66 LEU C C 1
ATOM 1611 O O . LEU C 1 66 ? 14.572 -25.156 46.994 1.00 40.29 66 LEU C O 1
ATOM 1616 N N . GLU C 1 67 ? 16.552 -24.458 46.145 1.00 46.66 67 GLU C N 1
ATOM 1617 C CA . GLU C 1 67 ? 17.040 -25.768 45.829 1.00 51.30 67 GLU C CA 1
ATOM 1618 C C . GLU C 1 67 ? 17.507 -26.391 47.145 1.00 53.52 67 GLU C C 1
ATOM 1619 O O . GLU C 1 67 ? 17.851 -25.675 48.096 1.00 53.17 67 GLU C O 1
ATOM 1625 N N . ASP C 1 68 ? 17.494 -27.714 47.211 1.00 56.85 68 ASP C N 1
ATOM 1626 C CA . ASP C 1 68 ? 17.998 -28.435 48.389 1.00 58.91 68 ASP C CA 1
ATOM 1627 C C . ASP C 1 68 ? 19.524 -28.327 48.516 1.00 61.10 68 ASP C C 1
ATOM 1628 O O . ASP C 1 68 ? 20.039 -27.790 49.510 1.00 61.49 68 ASP C O 1
ATOM 1633 N N . SER D 1 1 ? -11.818 30.998 69.847 1.00 53.09 1 SER D N 1
ATOM 1634 C CA . SER D 1 1 ? -12.444 30.371 68.641 1.00 51.99 1 SER D CA 1
ATOM 1635 C C . SER D 1 1 ? -11.966 28.932 68.473 1.00 48.93 1 SER D C 1
ATOM 1636 O O . SER D 1 1 ? -11.126 28.454 69.243 1.00 49.52 1 SER D O 1
ATOM 1639 N N . ASN D 1 2 ? -12.514 28.231 67.480 1.00 46.65 2 ASN D N 1
ATOM 1640 C CA . ASN D 1 2 ? -12.037 26.892 67.134 1.00 43.41 2 ASN D CA 1
ATOM 1641 C C . ASN D 1 2 ? -11.069 27.004 65.977 1.00 42.01 2 ASN D C 1
ATOM 1642 O O . ASN D 1 2 ? -11.461 27.351 64.867 1.00 43.78 2 ASN D O 1
ATOM 1647 N N . HIS D 1 3 ? -9.809 26.724 66.239 1.00 38.85 3 HIS D N 1
ATOM 1648 C CA . HIS D 1 3 ? -8.781 26.922 65.239 1.00 37.54 3 HIS D CA 1
ATOM 1649 C C . HIS D 1 3 ? -8.820 25.809 64.202 1.00 35.24 3 HIS D C 1
ATOM 1650 O O . HIS D 1 3 ? -9.251 24.704 64.512 1.00 33.85 3 HIS D O 1
ATOM 1657 N N . THR D 1 4 ? -8.353 26.122 62.990 1.00 33.35 4 THR D N 1
ATOM 1658 C CA . THR D 1 4 ? -8.152 25.147 61.920 1.00 31.51 4 THR D CA 1
ATOM 1659 C C . THR D 1 4 ? -6.669 25.158 61.576 1.00 30.45 4 THR D C 1
ATOM 1660 O O . THR D 1 4 ? -6.040 26.224 61.574 1.00 31.15 4 THR D O 1
ATOM 1664 N N . TYR D 1 5 ? -6.102 23.981 61.346 1.00 28.74 5 TYR D N 1
ATOM 1665 C CA . TYR D 1 5 ? -4.687 23.846 61.017 1.00 28.88 5 TYR D CA 1
ATOM 1666 C C . TYR D 1 5 ? -4.529 23.302 59.613 1.00 28.90 5 TYR D C 1
ATOM 1667 O O . TYR D 1 5 ? -5.440 22.651 59.076 1.00 27.90 5 TYR D O 1
ATOM 1676 N N . ARG D 1 6 ? -3.395 23.633 59.005 1.00 28.34 6 ARG D N 1
ATOM 1677 C CA . ARG D 1 6 ? -3.010 23.077 57.712 1.00 28.71 6 ARG D CA 1
ATOM 1678 C C . ARG D 1 6 ? -1.736 22.274 57.934 1.00 27.98 6 ARG D C 1
ATOM 1679 O O . ARG D 1 6 ? -0.876 22.654 58.735 1.00 27.57 6 ARG D O 1
ATOM 1687 N N . VAL D 1 7 ? -1.626 21.144 57.237 1.00 26.21 7 VAL D N 1
ATOM 1688 C CA . VAL D 1 7 ? -0.477 20.238 57.398 1.00 25.28 7 VAL D CA 1
ATOM 1689 C C . VAL D 1 7 ? 0.172 20.039 56.033 1.00 25.77 7 VAL D C 1
ATOM 1690 O O . VAL D 1 7 ? -0.474 19.541 55.098 1.00 27.04 7 VAL D O 1
ATOM 1694 N N . ILE D 1 8 ? 1.426 20.465 55.905 1.00 25.75 8 ILE D N 1
ATOM 1695 C CA . ILE D 1 8 ? 2.157 20.308 54.655 1.00 25.71 8 ILE D CA 1
ATOM 1696 C C . ILE D 1 8 ? 3.258 19.276 54.877 1.00 24.86 8 ILE D C 1
ATOM 1697 O O . ILE D 1 8 ? 3.514 18.858 56.015 1.00 26.19 8 ILE D O 1
ATOM 1702 N N . GLU D 1 9 ? 3.879 18.849 53.800 1.00 25.66 9 GLU D N 1
ATOM 1703 C CA . GLU D 1 9 ? 4.942 17.847 53.847 1.00 25.33 9 GLU D CA 1
ATOM 1704 C C . GLU D 1 9 ? 6.204 18.415 53.191 1.00 25.65 9 GLU D C 1
ATOM 1705 O O . GLU D 1 9 ? 6.155 18.934 52.079 1.00 25.91 9 GLU D O 1
ATOM 1711 N N . ILE D 1 10 ? 7.297 18.321 53.928 1.00 25.80 10 ILE D N 1
ATOM 1712 C CA . ILE D 1 10 ? 8.591 18.786 53.455 1.00 27.08 10 ILE D CA 1
ATOM 1713 C C . ILE D 1 10 ? 9.667 17.737 53.716 1.00 27.26 10 ILE D C 1
ATOM 1714 O O . ILE D 1 10 ? 9.478 16.805 54.486 1.00 27.02 10 ILE D O 1
ATOM 1719 N N . VAL D 1 11 ? 10.796 17.865 53.016 1.00 26.08 11 VAL D N 1
ATOM 1720 C CA . VAL D 1 11 ? 11.927 16.999 53.290 1.00 25.19 11 VAL D CA 1
ATOM 1721 C C . VAL D 1 11 ? 13.119 17.883 53.613 1.00 26.10 11 VAL D C 1
ATOM 1722 O O . VAL D 1 11 ? 13.516 18.688 52.775 1.00 27.67 11 VAL D O 1
ATOM 1726 N N . GLY D 1 12 ? 13.658 17.751 54.828 1.00 25.25 12 GLY D N 1
ATOM 1727 C CA . GLY D 1 12 ? 14.898 18.413 55.215 1.00 26.71 12 GLY D CA 1
ATOM 1728 C C . GLY D 1 12 ? 16.083 17.517 54.942 1.00 26.73 12 GLY D C 1
ATOM 1729 O O . GLY D 1 12 ? 15.971 16.282 55.037 1.00 25.77 12 GLY D O 1
ATOM 1730 N N . THR D 1 13 ? 17.218 18.121 54.576 1.00 28.44 13 THR D N 1
ATOM 1731 C CA . THR D 1 13 ? 18.405 17.329 54.282 1.00 28.69 13 THR D CA 1
ATOM 1732 C C . THR D 1 13 ? 19.642 17.894 54.961 1.00 30.07 13 THR D C 1
ATOM 1733 O O . THR D 1 13 ? 19.737 19.105 55.250 1.00 30.91 13 THR D O 1
ATOM 1737 N N . SER D 1 14 ? 20.582 16.999 55.211 1.00 29.57 14 SER D N 1
ATOM 1738 C CA . SER D 1 14 ? 21.893 17.373 55.763 1.00 31.18 14 SER D CA 1
ATOM 1739 C C . SER D 1 14 ? 22.815 16.179 55.706 1.00 31.08 14 SER D C 1
ATOM 1740 O O . SER D 1 14 ? 22.389 15.055 55.956 1.00 30.14 14 SER D O 1
ATOM 1743 N N . PRO D 1 15 ? 24.109 16.412 55.455 1.00 33.11 15 PRO D N 1
ATOM 1744 C CA . PRO D 1 15 ? 25.038 15.302 55.602 1.00 33.61 15 PRO D CA 1
ATOM 1745 C C . PRO D 1 15 ? 25.296 14.907 57.054 1.00 34.25 15 PRO D C 1
ATOM 1746 O O . PRO D 1 15 ? 25.817 13.814 57.287 1.00 35.06 15 PRO D O 1
ATOM 1750 N N A ASP D 1 16 ? 24.890 15.774 57.988 0.70 34.43 16 ASP D N 1
ATOM 1751 N N B ASP D 1 16 ? 24.958 15.749 58.026 0.30 34.33 16 ASP D N 1
ATOM 1752 C CA A ASP D 1 16 ? 25.262 15.668 59.408 0.70 35.57 16 ASP D CA 1
ATOM 1753 C CA B ASP D 1 16 ? 25.378 15.497 59.412 0.30 34.72 16 ASP D CA 1
ATOM 1754 C C A ASP D 1 16 ? 24.237 14.999 60.318 0.70 34.54 16 ASP D C 1
ATOM 1755 C C B ASP D 1 16 ? 24.559 14.434 60.136 0.30 32.96 16 ASP D C 1
ATOM 1756 O O A ASP D 1 16 ? 24.314 15.150 61.549 0.70 35.82 16 ASP D O 1
ATOM 1757 O O B ASP D 1 16 ? 25.083 13.681 60.960 0.30 31.33 16 ASP D O 1
ATOM 1766 N N A GLY D 1 17 ? 23.269 14.301 59.729 0.70 31.75 17 GLY D N 1
ATOM 1767 N N B GLY D 1 17 ? 23.270 14.366 59.833 0.30 31.28 17 GLY D N 1
ATOM 1768 C CA A GLY D 1 17 ? 22.434 13.373 60.474 0.70 30.54 17 GLY D CA 1
ATOM 1769 C CA B GLY D 1 17 ? 22.433 13.377 60.479 0.30 30.46 17 GLY D CA 1
ATOM 1770 C C A GLY D 1 17 ? 20.970 13.740 60.514 0.70 29.44 17 GLY D C 1
ATOM 1771 C C B GLY D 1 17 ? 20.966 13.728 60.503 0.30 29.52 17 GLY D C 1
ATOM 1772 O O A GLY D 1 17 ? 20.536 14.730 59.911 0.70 29.07 17 GLY D O 1
ATOM 1773 O O B GLY D 1 17 ? 20.527 14.693 59.869 0.30 29.46 17 GLY D O 1
ATOM 1774 N N . VAL D 1 18 ? 20.217 12.934 61.261 1.00 29.05 18 VAL D N 1
ATOM 1775 C CA . VAL D 1 18 ? 18.767 13.055 61.345 1.00 27.65 18 VAL D CA 1
ATOM 1776 C C . VAL D 1 18 ? 18.330 14.394 61.980 1.00 27.20 18 VAL D C 1
ATOM 1777 O O . VAL D 1 18 ? 17.503 15.091 61.403 1.00 27.05 18 VAL D O 1
ATOM 1781 N N . ASP D 1 19 ? 18.886 14.727 63.146 1.00 27.99 19 ASP D N 1
ATOM 1782 C CA . ASP D 1 19 ? 18.553 15.998 63.823 1.00 28.61 19 ASP D CA 1
ATOM 1783 C C . ASP D 1 19 ? 18.850 17.203 62.904 1.00 29.46 19 ASP D C 1
ATOM 1784 O O . ASP D 1 19 ? 18.056 18.129 62.812 1.00 29.16 19 ASP D O 1
ATOM 1789 N N . ALA D 1 20 ? 20.011 17.192 62.245 1.00 29.50 20 ALA D N 1
ATOM 1790 C CA . ALA D 1 20 ? 20.425 18.303 61.379 1.00 30.71 20 ALA D CA 1
ATOM 1791 C C . ALA D 1 20 ? 19.483 18.452 60.182 1.00 29.34 20 ALA D C 1
ATOM 1792 O O . ALA D 1 20 ? 19.168 19.562 59.772 1.00 30.14 20 ALA D O 1
ATOM 1794 N N . ALA D 1 21 ? 19.043 17.323 59.632 1.00 28.32 21 ALA D N 1
ATOM 1795 C CA . ALA D 1 21 ? 18.082 17.326 58.521 1.00 27.90 21 ALA D CA 1
ATOM 1796 C C . ALA D 1 21 ? 16.723 17.877 58.942 1.00 27.14 21 ALA D C 1
ATOM 1797 O O . ALA D 1 21 ? 16.119 18.700 58.235 1.00 28.29 21 ALA D O 1
ATOM 1799 N N . ILE D 1 22 ? 16.260 17.463 60.124 1.00 27.03 22 ILE D N 1
ATOM 1800 C CA . ILE D 1 22 ? 15.018 17.974 60.689 1.00 26.49 22 ILE D CA 1
ATOM 1801 C C . ILE D 1 22 ? 15.111 19.483 60.882 1.00 27.79 22 ILE D C 1
ATOM 1802 O O . ILE D 1 22 ? 14.272 20.241 60.391 1.00 28.26 22 ILE D O 1
ATOM 1807 N N . GLN D 1 23 ? 16.171 19.913 61.546 1.00 29.35 23 GLN D N 1
ATOM 1808 C CA . GLN D 1 23 ? 16.345 21.317 61.853 1.00 31.57 23 GLN D CA 1
ATOM 1809 C C . GLN D 1 23 ? 16.464 22.152 60.577 1.00 32.41 23 GLN D C 1
ATOM 1810 O O . GLN D 1 23 ? 15.895 23.241 60.488 1.00 33.49 23 GLN D O 1
ATOM 1816 N N . GLY D 1 24 ? 17.160 21.618 59.576 1.00 31.92 24 GLY D N 1
ATOM 1817 C CA . GLY D 1 24 ? 17.348 22.353 58.323 1.00 32.89 24 GLY D CA 1
ATOM 1818 C C . GLY D 1 24 ? 16.056 22.545 57.549 1.00 32.22 24 GLY D C 1
ATOM 1819 O O . GLY D 1 24 ? 15.784 23.645 57.025 1.00 33.60 24 GLY D O 1
ATOM 1820 N N . GLY D 1 25 ? 15.268 21.480 57.460 1.00 30.47 25 GLY D N 1
ATOM 1821 C CA . GLY D 1 25 ? 13.975 21.531 56.799 1.00 30.54 25 GLY D CA 1
ATOM 1822 C C . GLY D 1 25 ? 13.038 22.514 57.476 1.00 31.00 25 GLY D C 1
ATOM 1823 O O . GLY D 1 25 ? 12.392 23.336 56.829 1.00 32.26 25 GLY D O 1
ATOM 1824 N N . LEU D 1 26 ? 12.982 22.437 58.796 1.00 31.70 26 LEU D N 1
ATOM 1825 C CA . LEU D 1 26 ? 12.082 23.294 59.551 1.00 32.77 26 LEU D CA 1
ATOM 1826 C C . LEU D 1 26 ? 12.524 24.755 59.464 1.00 34.52 26 LEU D C 1
ATOM 1827 O O . LEU D 1 26 ? 11.671 25.645 59.394 1.00 36.00 26 LEU D O 1
ATOM 1832 N N . ALA D 1 27 ? 13.835 24.998 59.442 1.00 35.35 27 ALA D N 1
ATOM 1833 C CA . ALA D 1 27 ? 14.356 26.366 59.332 1.00 37.75 27 ALA D CA 1
ATOM 1834 C C . ALA D 1 27 ? 13.933 26.982 58.005 1.00 39.07 27 ALA D C 1
ATOM 1835 O O . ALA D 1 27 ? 13.577 28.166 57.949 1.00 39.97 27 ALA D O 1
ATOM 1837 N N . ARG D 1 28 ? 14.015 26.198 56.925 1.00 38.69 28 ARG D N 1
ATOM 1838 C CA . ARG D 1 28 ? 13.556 26.670 55.623 1.00 40.01 28 ARG D CA 1
ATOM 1839 C C . ARG D 1 28 ? 12.058 26.928 55.652 1.00 40.92 28 ARG D C 1
ATOM 1840 O O . ARG D 1 28 ? 11.601 27.964 55.163 1.00 42.40 28 ARG D O 1
ATOM 1848 N N . ALA D 1 29 ? 11.292 26.010 56.229 1.00 40.19 29 ALA D N 1
AT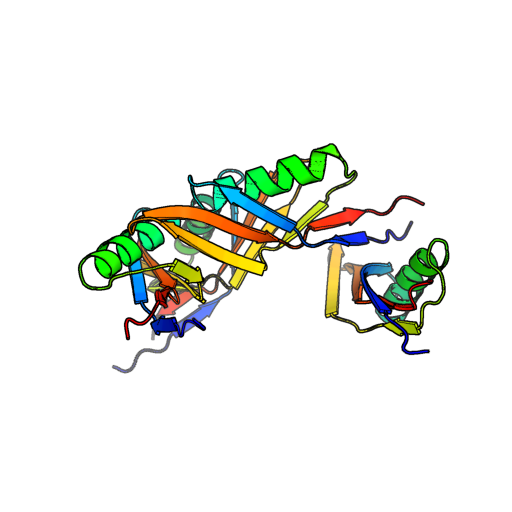OM 1849 C CA . ALA D 1 29 ? 9.841 26.188 56.308 1.00 41.54 29 ALA D CA 1
ATOM 1850 C C . ALA D 1 29 ? 9.480 27.475 57.064 1.00 44.10 29 ALA D C 1
ATOM 1851 O O . ALA D 1 29 ? 8.567 28.205 56.659 1.00 46.38 29 ALA D O 1
ATOM 1853 N N . ALA D 1 30 ? 10.209 27.772 58.135 1.00 45.21 30 ALA D N 1
ATOM 1854 C CA . ALA D 1 30 ? 9.868 28.904 59.001 1.00 47.81 30 ALA D CA 1
ATOM 1855 C C . ALA D 1 30 ? 10.044 30.240 58.284 1.00 50.99 30 ALA D C 1
ATOM 1856 O O . ALA D 1 30 ? 9.414 31.238 58.666 1.00 52.63 30 ALA D O 1
ATOM 1858 N N . GLN D 1 31 ? 10.892 30.267 57.256 1.00 52.49 31 GLN D N 1
ATOM 1859 C CA . GLN D 1 31 ? 11.133 31.511 56.502 1.00 55.90 31 GLN D CA 1
ATOM 1860 C C . GLN D 1 31 ? 9.885 32.024 55.772 1.00 57.66 31 GLN D C 1
ATOM 1861 O O . GLN D 1 31 ? 9.692 33.242 55.639 1.00 60.00 31 GLN D O 1
ATOM 1867 N N . THR D 1 32 ? 9.032 31.112 55.319 1.00 57.92 32 THR D N 1
ATOM 1868 C CA . THR D 1 32 ? 7.873 31.479 54.497 1.00 59.83 32 THR D CA 1
ATOM 1869 C C . THR D 1 32 ? 6.502 30.999 55.016 1.00 59.10 32 THR D C 1
ATOM 1870 O O . THR D 1 32 ? 5.466 31.284 54.393 1.00 60.43 32 THR D O 1
ATOM 1874 N N . MET D 1 33 ? 6.482 30.290 56.146 1.00 57.84 33 MET D N 1
ATOM 1875 C CA A MET D 1 33 ? 5.223 29.923 56.788 0.50 56.47 33 MET D CA 1
ATOM 1876 C CA B MET D 1 33 ? 5.234 29.862 56.783 0.50 56.64 33 MET D CA 1
ATOM 1877 C C . MET D 1 33 ? 5.193 30.452 58.199 1.00 56.71 33 MET D C 1
ATOM 1878 O O . MET D 1 33 ? 6.236 30.597 58.851 1.00 57.80 33 MET D O 1
ATOM 1887 N N . ARG D 1 34 ? 3.990 30.769 58.666 1.00 54.86 34 ARG D N 1
ATOM 1888 C CA . ARG D 1 34 ? 3.811 31.377 59.968 1.00 53.43 34 ARG D CA 1
ATOM 1889 C C . ARG D 1 34 ? 3.005 30.448 60.847 1.00 49.35 34 ARG D C 1
ATOM 1890 O O . ARG D 1 34 ? 2.246 29.619 60.346 1.00 47.75 34 ARG D O 1
ATOM 1898 N N . ALA D 1 35 ? 3.161 30.613 62.157 1.00 47.02 35 ALA D N 1
ATOM 1899 C CA . ALA D 1 35 ? 2.342 29.903 63.131 1.00 44.34 35 ALA D CA 1
ATOM 1900 C C . ALA D 1 35 ? 2.605 28.394 63.068 1.00 40.64 35 ALA D C 1
ATOM 1901 O O . ALA D 1 35 ? 1.688 27.590 63.253 1.00 39.06 35 ALA D O 1
ATOM 1903 N N . LEU D 1 36 ? 3.852 28.014 62.803 1.00 39.35 36 LEU D N 1
ATOM 1904 C CA . LEU D 1 36 ? 4.235 26.579 62.864 1.00 36.68 36 LEU D CA 1
ATOM 1905 C C . LEU D 1 36 ? 4.034 26.052 64.278 1.00 35.72 36 LEU D C 1
ATOM 1906 O O . LEU D 1 36 ? 4.382 26.715 65.256 1.00 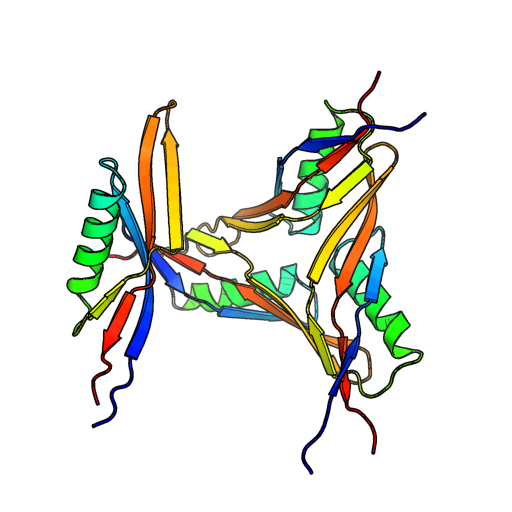36.80 36 LEU D O 1
ATOM 1911 N N . ASP D 1 37 ? 3.442 24.878 64.402 1.00 32.89 37 ASP D N 1
ATOM 1912 C CA . ASP D 1 37 ? 3.048 24.355 65.695 1.00 33.67 37 ASP D CA 1
ATOM 1913 C C . ASP D 1 37 ? 3.680 22.992 65.993 1.00 32.55 37 ASP D C 1
ATOM 1914 O O . ASP D 1 37 ? 4.143 22.764 67.116 1.00 32.20 37 ASP D O 1
ATOM 1919 N N . TRP D 1 38 ? 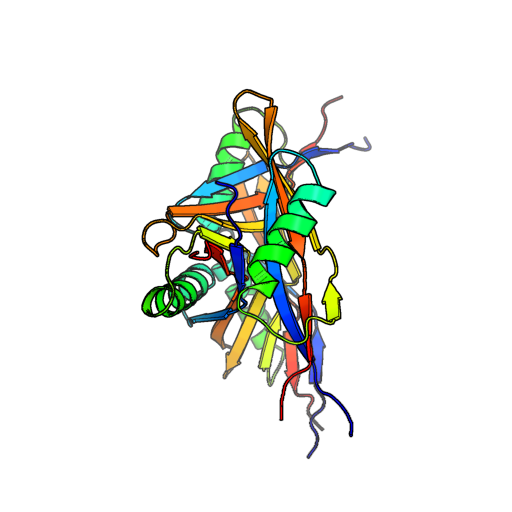3.668 22.072 65.024 1.00 31.14 38 TRP D N 1
ATOM 1920 C CA . TRP D 1 38 ? 4.227 20.735 65.269 1.00 30.19 38 TRP D CA 1
ATOM 1921 C C . TRP D 1 38 ? 4.788 20.121 64.000 1.00 29.41 38 TRP D C 1
ATOM 1922 O O . TRP D 1 38 ? 4.504 20.578 62.902 1.00 28.58 38 TRP D O 1
ATOM 1933 N N . PHE D 1 39 ? 5.600 19.083 64.177 1.00 28.37 39 PHE D N 1
ATOM 1934 C CA . PHE D 1 39 ? 6.022 18.229 63.068 1.00 27.50 39 PHE D CA 1
ATOM 1935 C C . PHE D 1 39 ? 5.967 16.773 63.473 1.00 27.02 39 PHE D C 1
ATOM 1936 O O . PHE D 1 39 ? 5.930 16.428 64.662 1.00 27.88 39 PHE D O 1
ATOM 1944 N N . GLU D 1 40 ? 5.905 15.928 62.453 1.00 25.88 40 GLU D N 1
ATOM 1945 C CA . GLU D 1 40 ? 5.858 14.492 62.595 1.00 26.34 40 GLU D CA 1
ATOM 1946 C C . GLU D 1 40 ? 6.736 13.902 61.510 1.00 25.82 40 GLU D C 1
ATOM 1947 O O . GLU D 1 40 ? 6.493 14.121 60.315 1.00 25.81 40 GLU D O 1
ATOM 1953 N N . VAL D 1 41 ? 7.740 13.132 61.896 1.00 24.86 41 VAL D N 1
ATOM 1954 C CA . VAL D 1 41 ? 8.594 12.489 60.902 1.00 23.71 41 VAL D CA 1
ATOM 1955 C C . VAL D 1 41 ? 7.851 11.341 60.205 1.00 24.76 41 VAL D C 1
ATOM 1956 O O . VAL D 1 41 ? 7.282 10.475 60.862 1.00 25.47 41 VAL D O 1
ATOM 1960 N N . GLN D 1 42 ? 7.881 11.358 58.879 1.00 24.26 42 GLN D N 1
ATOM 1961 C CA . GLN D 1 42 ? 7.263 10.330 58.052 1.00 25.02 42 GLN D CA 1
ATOM 1962 C C . GLN D 1 42 ? 8.242 9.253 57.636 1.00 25.10 42 GLN D C 1
ATOM 1963 O O . GLN D 1 42 ? 7.875 8.068 57.550 1.00 26.65 42 GLN D O 1
ATOM 1969 N N . SER D 1 43 ? 9.484 9.646 57.343 1.00 24.46 43 SER D N 1
ATOM 1970 C CA . SER D 1 43 ? 10.508 8.712 56.923 1.00 25.07 43 SER D CA 1
ATOM 1971 C C . SER D 1 43 ? 11.893 9.322 57.067 1.00 24.60 43 SER D C 1
ATOM 1972 O O . SER D 1 43 ? 12.051 10.551 57.054 1.00 24.02 43 SER D O 1
ATOM 1975 N N . ILE D 1 44 ? 12.876 8.436 57.226 1.00 24.59 44 ILE D N 1
ATOM 1976 C CA . ILE D 1 44 ? 14.292 8.790 57.228 1.00 24.14 44 ILE D CA 1
ATOM 1977 C C . ILE D 1 44 ? 14.962 7.953 56.138 1.00 24.20 44 ILE D C 1
ATOM 1978 O O . ILE D 1 44 ? 14.952 6.719 56.185 1.00 25.75 44 ILE D O 1
ATOM 1983 N N . ARG D 1 45 ? 15.479 8.642 55.140 1.00 25.34 45 ARG D N 1
ATOM 1984 C CA . ARG D 1 45 ? 16.138 8.041 54.006 1.00 26.45 45 ARG D CA 1
ATOM 1985 C C . ARG D 1 45 ? 17.484 8.731 53.842 1.00 27.26 45 ARG D C 1
ATOM 1986 O O . ARG D 1 45 ? 17.817 9.666 54.571 1.00 27.02 45 ARG D O 1
ATOM 1994 N N . GLY D 1 46 ? 18.268 8.290 52.874 1.00 27.63 46 GLY D N 1
ATOM 1995 C CA . GLY D 1 46 ? 19.455 9.037 52.502 1.00 28.74 46 GLY D CA 1
ATOM 1996 C C . GLY D 1 46 ? 20.006 8.603 51.176 1.00 29.99 46 GLY D C 1
ATOM 1997 O O . GLY D 1 46 ? 19.704 7.512 50.684 1.00 30.94 46 GLY D O 1
ATOM 1998 N N . HIS D 1 47 ? 20.833 9.481 50.612 1.00 30.61 47 HIS D N 1
ATOM 1999 C CA . HIS D 1 47 ? 21.529 9.246 49.359 1.00 31.39 47 HIS D CA 1
ATOM 2000 C C . HIS D 1 47 ? 22.969 8.896 49.684 1.00 31.57 47 HIS D C 1
ATOM 2001 O O . HIS D 1 47 ? 23.633 9.614 50.444 1.00 31.53 47 HIS D O 1
ATOM 2008 N N . LEU D 1 48 ? 23.440 7.807 49.075 1.00 32.19 48 LEU D N 1
ATOM 2009 C CA A LEU D 1 48 ? 24.789 7.307 49.237 0.50 32.65 48 LEU D CA 1
ATOM 2010 C CA B LEU D 1 48 ? 24.807 7.324 49.244 0.50 33.30 48 LEU D CA 1
ATOM 2011 C C . LEU D 1 48 ? 25.642 7.648 48.003 1.00 34.39 48 LEU D C 1
ATOM 2012 O O . LEU D 1 48 ? 25.193 7.469 46.872 1.00 34.74 48 LEU D O 1
ATOM 2021 N N . VAL D 1 49 ? 26.851 8.136 48.237 1.00 35.10 49 VAL D N 1
ATOM 2022 C CA . VAL D 1 49 ? 27.825 8.424 47.164 1.00 37.05 49 VAL D CA 1
ATOM 2023 C C . VAL D 1 49 ? 29.181 7.890 47.604 1.00 37.61 49 VAL D C 1
ATOM 2024 O O . VAL D 1 49 ? 29.644 8.206 48.683 1.00 37.10 49 VAL D O 1
ATOM 2028 N N . ASP D 1 50 ? 29.804 7.057 46.769 1.00 39.71 50 ASP D N 1
ATOM 2029 C CA . ASP D 1 50 ? 31.106 6.438 47.083 1.00 41.34 50 ASP D CA 1
ATOM 2030 C C . ASP D 1 50 ? 31.071 5.725 48.443 1.00 41.60 50 ASP D C 1
ATOM 2031 O O . ASP D 1 50 ? 32.034 5.771 49.214 1.00 41.97 50 ASP D O 1
ATOM 2036 N N . GLY D 1 51 ? 29.939 5.088 48.720 1.00 41.31 51 GLY D N 1
ATOM 2037 C CA . GLY D 1 51 ? 29.783 4.293 49.921 1.00 41.42 51 GLY D CA 1
ATOM 2038 C C . GLY D 1 51 ? 29.519 5.062 51.197 1.00 41.47 51 GLY D C 1
ATOM 2039 O O . GLY D 1 51 ? 29.366 4.432 52.241 1.00 43.66 51 GLY D O 1
ATOM 2040 N N . ALA D 1 52 ? 29.432 6.394 51.119 1.00 40.16 52 ALA D N 1
ATOM 2041 C CA . ALA D 1 52 ? 29.219 7.277 52.274 1.00 38.91 52 ALA D CA 1
ATOM 2042 C C . ALA D 1 52 ? 27.864 7.967 52.186 1.00 37.05 52 ALA D C 1
ATOM 2043 O O . ALA D 1 52 ? 27.305 8.073 51.110 1.00 35.77 52 ALA D O 1
ATOM 2045 N N . VAL D 1 53 ? 27.297 8.400 53.317 1.00 35.57 53 VAL D N 1
ATOM 2046 C CA . VAL D 1 53 ? 26.045 9.159 53.281 1.00 34.36 53 VAL D CA 1
ATOM 2047 C C . VAL D 1 53 ? 26.309 10.601 52.856 1.00 35.13 53 VAL D C 1
ATOM 2048 O O . VAL D 1 53 ? 26.959 11.377 53.584 1.00 36.81 53 VAL D O 1
ATOM 2052 N N . ALA D 1 54 ? 25.852 10.951 51.652 1.00 34.12 54 ALA D N 1
ATOM 2053 C CA . ALA D 1 54 ? 25.965 12.306 51.153 1.00 34.62 54 ALA D CA 1
ATOM 2054 C C . ALA D 1 54 ? 24.945 13.239 51.800 1.00 33.99 54 ALA D C 1
ATOM 2055 O O . ALA D 1 54 ? 25.269 14.366 52.153 1.00 35.24 54 ALA D O 1
ATOM 2057 N N . HIS D 1 55 ? 23.698 12.782 51.911 1.00 32.70 55 HIS D N 1
ATOM 2058 C CA . HIS D 1 55 ? 22.655 13.494 52.656 1.00 32.00 55 HIS D CA 1
ATOM 2059 C C . HIS D 1 55 ? 21.705 12.539 53.320 1.00 29.75 55 HIS D C 1
ATOM 2060 O O . HIS D 1 55 ? 21.213 11.602 52.661 1.00 29.43 55 HIS D O 1
ATOM 2067 N N . PHE D 1 56 ? 21.428 12.795 54.601 1.00 28.37 56 PHE D N 1
ATOM 2068 C CA . PHE D 1 56 ? 20.241 12.291 55.287 1.00 27.13 56 PHE D CA 1
ATOM 2069 C C . PHE D 1 56 ? 19.064 13.114 54.775 1.00 26.78 56 PHE D C 1
ATOM 2070 O O . PHE D 1 56 ? 19.185 14.344 54.579 1.00 27.06 56 PHE D O 1
ATOM 2078 N N . GLN D 1 57 ? 17.933 12.445 54.572 1.00 25.62 57 GLN D N 1
ATOM 2079 C CA . GLN D 1 57 ? 16.724 13.060 54.012 1.00 25.43 57 GLN D CA 1
ATOM 2080 C C . GLN D 1 57 ? 15.560 12.675 54.924 1.00 24.88 57 GLN D C 1
ATOM 2081 O O . GLN D 1 57 ? 15.191 11.505 55.001 1.00 25.23 57 GLN D O 1
ATOM 2087 N N . VAL D 1 58 ? 15.027 13.650 55.653 1.00 24.19 58 VAL D N 1
ATOM 2088 C CA . VAL D 1 58 ? 13.976 13.393 56.638 1.00 23.87 58 VAL D CA 1
ATOM 2089 C C . VAL D 1 58 ? 12.694 14.084 56.191 1.00 24.48 58 VAL D C 1
ATOM 2090 O O . VAL D 1 58 ? 12.629 15.317 56.133 1.00 25.47 58 VAL D O 1
ATOM 2094 N N . THR D 1 59 ? 11.705 13.262 55.845 1.00 24.01 59 THR D N 1
ATOM 2095 C CA . THR D 1 59 ? 10.389 13.735 55.391 1.00 24.28 59 THR D CA 1
ATOM 2096 C C . THR D 1 59 ? 9.558 13.995 56.643 1.00 23.93 59 THR D C 1
ATOM 2097 O O . THR D 1 59 ? 9.480 13.153 57.513 1.00 24.25 59 THR D O 1
ATOM 2101 N N . MET D 1 60 ? 8.953 15.173 56.714 1.00 24.56 60 MET D N 1
ATOM 2102 C CA . MET D 1 60 ? 8.138 15.578 57.836 1.00 24.65 60 MET D CA 1
ATOM 2103 C C . MET D 1 60 ? 6.811 16.130 57.385 1.00 25.76 60 MET D C 1
ATOM 2104 O O . MET D 1 60 ? 6.751 16.894 56.418 1.00 25.22 60 MET D O 1
ATOM 2109 N N . LYS D 1 61 ? 5.759 15.799 58.129 1.00 25.28 61 LYS D N 1
ATOM 2110 C CA A LYS D 1 61 ? 4.551 16.616 58.099 0.80 26.36 61 LYS D CA 1
ATOM 2111 C CA B LYS D 1 61 ? 4.547 16.605 58.107 0.20 26.45 61 LYS D CA 1
ATOM 2112 C C . LYS D 1 61 ? 4.715 17.765 59.088 1.00 26.61 61 LYS D C 1
ATOM 2113 O O . LYS D 1 61 ? 5.260 17.597 60.190 1.00 26.23 61 LYS D O 1
ATOM 2124 N N . VAL D 1 62 ? 4.251 18.944 58.695 1.00 26.59 62 VAL D N 1
ATOM 2125 C CA . VAL D 1 62 ? 4.418 20.148 59.497 1.00 27.43 62 VAL D CA 1
ATOM 2126 C C . VAL D 1 62 ? 3.068 20.814 59.587 1.00 27.25 62 VAL D C 1
ATOM 2127 O O . VAL D 1 62 ? 2.467 21.184 58.565 1.00 27.30 62 VAL D O 1
ATOM 2131 N N . GLY D 1 63 ? 2.593 20.982 60.805 1.00 27.74 63 GLY D N 1
ATOM 2132 C CA . GLY D 1 63 ? 1.293 21.573 61.047 1.00 27.73 63 GLY D CA 1
ATOM 2133 C C . GLY D 1 63 ? 1.395 23.006 61.526 1.00 28.86 63 GLY D C 1
ATOM 2134 O O . GLY D 1 63 ? 2.249 23.332 62.335 1.00 29.64 63 GLY D O 1
ATOM 2135 N N . PHE D 1 64 ? 0.519 23.859 61.004 1.00 28.69 64 PHE D N 1
ATOM 2136 C CA . PHE D 1 64 ? 0.479 25.271 61.376 1.00 30.47 64 PHE D CA 1
ATOM 2137 C C . PHE D 1 64 ? -0.943 25.790 61.456 1.00 30.98 64 PHE D C 1
ATOM 2138 O O . PHE D 1 64 ? -1.852 25.281 60.823 1.00 29.37 64 PHE D O 1
ATOM 2146 N N . ARG D 1 65 ? -1.142 26.813 62.272 1.00 31.89 65 ARG D N 1
ATOM 2147 C CA . ARG D 1 65 ? -2.446 27.360 62.440 1.00 33.01 65 ARG D CA 1
ATOM 2148 C C . ARG D 1 65 ? -2.828 28.290 61.302 1.00 34.33 65 ARG D C 1
ATOM 2149 O O . ARG D 1 65 ? -2.095 29.246 60.985 1.00 34.61 65 ARG D O 1
ATOM 2157 N N . LEU D 1 66 ? -4.002 28.059 60.720 1.00 35.04 66 LEU D N 1
ATOM 2158 C CA . LEU D 1 66 ? -4.494 28.948 59.676 1.00 37.94 66 LEU D CA 1
ATOM 2159 C C . LEU D 1 66 ? -5.026 30.238 60.267 1.00 41.67 66 LEU D C 1
ATOM 2160 O O . LEU D 1 66 ? -5.753 30.242 61.273 1.00 40.18 66 LEU D O 1
ATOM 2165 N N . GLU D 1 67 ? -4.665 31.332 59.608 1.00 46.24 67 GLU D N 1
ATOM 2166 C CA . GLU D 1 67 ? -5.168 32.636 59.926 1.00 50.84 67 GLU D CA 1
ATOM 2167 C C . GLU D 1 67 ? -6.601 32.684 59.398 1.00 53.10 67 GLU D C 1
ATOM 2168 O O . GLU D 1 67 ? -6.958 31.947 58.461 1.00 52.48 67 GLU D O 1
ATOM 2174 N N . ASP D 1 68 ? -7.416 33.528 60.014 1.00 56.26 68 ASP D N 1
ATOM 2175 C CA . ASP D 1 68 ? -8.810 33.726 59.597 1.00 58.43 68 ASP D CA 1
ATOM 2176 C C . ASP D 1 68 ? -8.904 34.529 58.297 1.00 60.38 68 ASP D C 1
ATOM 2177 O O . ASP D 1 68 ? -9.266 33.985 57.244 1.00 60.63 68 ASP D O 1
#

GO terms:
  GO:0005576 extracellular region (C, HDA)

Foldseek 3Di:
DDWDKDKDKWKFKDLPDDVNRVVRGVVVVPVPDPQWDDKDWDDWDADDDPNGTPMIITMIIIMGTDDD/DDWDKDKDKWKFKDLPDDVNRVVRGVVVVPVPDPQWDDKDWDDWDADDDPNGTPMIITMIIIMGTDDD/DDWDKDKDKWKFKDLPDDVNRVVRGVVVVPVPDPQWDDKDWDDWDADDDPNGTPMIITMIIIMGTDDD/DDWDKDKDKWKFKDLPDDVNRVVRGVVVVPVPDPQWDDKDWDDWDADDDPRGTPMIITMIIIMGTDDD

Sequence (272 aa):
SNHTYRVIEIVGTSPDDGGVDAAIQGGLARAAQTMMRALDWFEVQSIRGHLVDGAVAHFQVTMKKVGFRLEDSNHTYRVIEIVGTSPDDGGVDAAIQGGLARAAQTMMRALDWFEVQSIRGHLVDGAVAHFQVTMKKVGFRLEDSNHTYRVIEIVGTSPDDGGVDAAIQGGLARAAQTMMRALDWFEVQSIRGHLVDGAVAHFQVTMKKVGFRLEDSNHTYRVIEIVGTSPDDGGVDAAIQGGLARAAQTMMRALDWFEVQSIRGHLLVDGAVAHFQVTMKKVGFRLED

Radius of gyration: 21.59 Å; Cα contacts (8 Å, |Δi|>4): 703; chains: 4; bounding box: 45×66×60 Å